Protein AF-A0A1B1BE44-F1 (afdb_monomer_lite)

Foldseek 3Di:
DDDLVRLLVQLVVQLVLCLQQVDNLVVNLVSLVVNCVPCVLSSQQSLLSSLVSCQQVVVVRDPCSLVSSLVSLVSNCPPPVCNLVSLQVNLVCCVRPVVNPPSNLVSLVSSLVSCVVVVVLLSVLSSLQVNLVVCCVPPVVSSLVSLVSSLVSCVVVVVLSSNLVSLQSSLVSDDDDDSSVVSPVSSCVSCVVSVRPVSVVVD

Organism: NCBI:txid68214

Secondary structure (DSSP, 8-state):
---HHHHHHHHHHHHHHHHHHS--HHHHHHHHHHHTTT-HHHHHHHHHHHHHHHHHHTSS--TTHHHHHHHHHHHHTTSTTTHHHHHHHHHHHIIIII--HHHHHHHHHHHHHHHHHHT-HHHHHHHHHHHHHHHTTT-HHHHHHHHHHHHHHHHHTT-HHHHHHHHHHHHHHSPSSHHHHHHHHHHHHHHHHTT-HHHHTT-

pLDDT: mean 97.48, std 2.53, range [73.75, 98.88]

Radius of gyration: 16.93 Å; chains: 1; bounding box: 40×36×48 Å

Structure (mmCIF, N/CA/C/O backbone):
data_AF-A0A1B1BE44-F1
#
_entry.id   AF-A0A1B1BE44-F1
#
loop_
_atom_site.group_PDB
_atom_site.id
_atom_site.type_symbol
_atom_site.label_atom_id
_atom_site.label_alt_id
_atom_site.label_comp_id
_atom_site.label_asym_id
_atom_site.label_entity_id
_atom_site.label_seq_id
_atom_site.pdbx_PDB_ins_code
_atom_site.Cartn_x
_atom_site.Cartn_y
_atom_site.Cartn_z
_atom_site.occupancy
_atom_site.B_iso_or_equiv
_atom_site.auth_seq_id
_atom_site.auth_comp_id
_atom_site.auth_asym_id
_atom_site.auth_atom_id
_atom_site.pdbx_PDB_model_num
ATOM 1 N N . MET A 1 1 ? 6.823 -17.784 -25.354 1.00 73.75 1 MET A N 1
ATOM 2 C CA . MET A 1 1 ? 7.018 -16.437 -24.774 1.00 73.75 1 MET A CA 1
ATOM 3 C C . MET A 1 1 ? 5.682 -15.960 -24.239 1.00 73.75 1 MET A C 1
ATOM 5 O O . MET A 1 1 ? 4.682 -16.234 -24.889 1.00 73.75 1 MET A O 1
ATOM 9 N N . LEU A 1 2 ? 5.664 -15.320 -23.069 1.00 80.56 2 LEU A N 1
ATOM 10 C CA . LEU A 1 2 ? 4.462 -14.663 -22.542 1.00 80.56 2 LEU A CA 1
ATOM 11 C C . LEU A 1 2 ? 4.116 -13.434 -23.401 1.00 80.56 2 LEU A C 1
ATOM 13 O O . LEU A 1 2 ? 5.009 -12.858 -24.027 1.00 80.56 2 LEU A O 1
ATOM 17 N N . SER A 1 3 ? 2.838 -13.054 -23.450 1.00 92.62 3 SER A N 1
ATOM 18 C CA . SER A 1 3 ? 2.420 -11.760 -24.005 1.00 92.62 3 SER A CA 1
ATOM 19 C C . SER A 1 3 ? 2.888 -10.612 -23.101 1.00 92.62 3 SER A C 1
ATOM 21 O O . SER A 1 3 ? 3.237 -10.841 -21.944 1.00 92.62 3 SER A O 1
ATOM 23 N N . ALA A 1 4 ? 2.880 -9.377 -23.613 1.00 90.38 4 ALA A N 1
ATOM 24 C CA . ALA A 1 4 ? 3.195 -8.193 -22.808 1.00 90.38 4 ALA A CA 1
ATOM 25 C C . ALA A 1 4 ? 2.269 -8.074 -21.582 1.00 90.38 4 ALA A C 1
ATOM 27 O O . ALA A 1 4 ? 2.755 -7.865 -20.475 1.00 90.38 4 ALA A O 1
ATOM 28 N N . ASP A 1 5 ? 0.970 -8.324 -21.762 1.00 93.38 5 ASP A N 1
ATOM 29 C CA . ASP A 1 5 ? -0.011 -8.304 -20.669 1.00 93.38 5 ASP A CA 1
ATOM 30 C C . ASP A 1 5 ? 0.298 -9.374 -19.613 1.00 93.38 5 ASP A C 1
ATOM 32 O O . ASP A 1 5 ? 0.343 -9.085 -18.422 1.00 93.38 5 ASP A O 1
ATOM 36 N N . ALA A 1 6 ? 0.635 -10.595 -20.040 1.00 95.88 6 ALA A N 1
ATOM 37 C CA . ALA A 1 6 ? 0.997 -11.665 -19.114 1.00 95.88 6 ALA A CA 1
ATOM 38 C C . ALA A 1 6 ? 2.331 -11.400 -18.386 1.00 95.88 6 ALA A C 1
ATOM 40 O O . ALA A 1 6 ? 2.532 -11.878 -17.269 1.00 95.88 6 ALA A O 1
ATOM 41 N N . LEU A 1 7 ? 3.260 -10.654 -18.998 1.00 96.81 7 LEU A N 1
ATOM 42 C CA . LEU A 1 7 ? 4.474 -10.185 -18.321 1.00 96.81 7 LEU A CA 1
ATOM 43 C C . LEU A 1 7 ? 4.145 -9.131 -17.259 1.00 96.81 7 LEU A C 1
ATOM 45 O O . LEU A 1 7 ? 4.695 -9.207 -16.160 1.00 96.81 7 LEU A O 1
ATOM 49 N N . ALA A 1 8 ? 3.249 -8.191 -17.573 1.00 97.38 8 ALA A N 1
ATOM 50 C CA . ALA A 1 8 ? 2.800 -7.158 -16.646 1.00 97.38 8 ALA A CA 1
ATOM 51 C C . ALA A 1 8 ? 2.099 -7.777 -15.428 1.00 97.38 8 ALA A C 1
ATOM 53 O O . ALA A 1 8 ? 2.569 -7.588 -14.307 1.00 97.38 8 ALA A O 1
ATOM 54 N N . GLU A 1 9 ? 1.085 -8.618 -15.648 1.00 97.88 9 GLU A N 1
ATOM 55 C CA . GLU A 1 9 ? 0.349 -9.306 -14.577 1.00 97.88 9 GLU A CA 1
ATOM 56 C C . GLU A 1 9 ? 1.287 -10.127 -13.683 1.00 97.88 9 GLU A C 1
ATOM 58 O O . GLU A 1 9 ? 1.214 -10.077 -12.453 1.00 97.88 9 GLU A O 1
ATOM 63 N N . ARG A 1 10 ? 2.226 -10.869 -14.287 1.00 98.25 10 ARG A N 1
ATOM 64 C CA . ARG A 1 10 ? 3.204 -11.650 -13.522 1.00 98.25 10 ARG A CA 1
ATOM 65 C C . ARG A 1 10 ? 4.095 -10.753 -12.660 1.00 98.25 10 ARG A C 1
ATOM 67 O O . ARG A 1 10 ? 4.400 -11.130 -11.528 1.00 98.25 10 ARG A O 1
ATOM 74 N N . ALA A 1 11 ? 4.548 -9.616 -13.187 1.00 98.56 11 ALA A N 1
ATOM 75 C CA . ALA A 1 11 ? 5.382 -8.680 -12.440 1.00 98.56 11 ALA A CA 1
ATOM 76 C C . ALA A 1 11 ? 4.609 -8.047 -11.274 1.00 98.56 11 ALA A C 1
ATOM 78 O O . ALA A 1 11 ? 5.117 -8.042 -10.155 1.00 98.56 11 ALA A O 1
ATOM 79 N N . GLU A 1 12 ? 3.373 -7.604 -11.502 1.00 98.25 12 GLU A N 1
ATOM 80 C CA . GLU A 1 12 ? 2.500 -7.040 -10.465 1.00 98.25 12 GLU A CA 1
ATOM 81 C C . GLU A 1 12 ? 2.239 -8.041 -9.333 1.00 98.25 12 GLU A C 1
ATOM 83 O O . GLU A 1 12 ? 2.446 -7.716 -8.164 1.00 98.25 12 GLU A O 1
ATOM 88 N N . ILE A 1 13 ? 1.879 -9.286 -9.670 1.00 98.12 13 ILE A N 1
ATOM 89 C CA . ILE A 1 13 ? 1.622 -10.346 -8.684 1.00 98.12 13 ILE A CA 1
ATOM 90 C C . ILE A 1 13 ? 2.860 -10.620 -7.830 1.00 98.12 13 ILE A C 1
ATOM 92 O O . ILE A 1 13 ? 2.752 -10.780 -6.614 1.00 98.12 13 ILE A O 1
ATOM 96 N N . LEU A 1 14 ? 4.041 -10.714 -8.445 1.00 98.69 14 LEU A N 1
ATOM 97 C CA . LEU A 1 14 ? 5.265 -11.037 -7.711 1.00 98.69 14 LEU A CA 1
ATOM 98 C C . LEU A 1 14 ? 5.746 -9.875 -6.842 1.00 98.69 14 LEU A C 1
ATOM 100 O O . LEU A 1 14 ? 6.255 -10.121 -5.750 1.00 98.69 14 LEU A O 1
ATOM 104 N N . VAL A 1 15 ? 5.548 -8.632 -7.282 1.00 98.69 15 VAL A N 1
ATOM 105 C CA . VAL A 1 15 ? 5.875 -7.440 -6.490 1.00 98.69 15 VAL A CA 1
ATOM 106 C C . VAL A 1 15 ? 4.912 -7.276 -5.313 1.00 98.69 15 VAL A C 1
ATOM 108 O O . VAL A 1 15 ? 5.380 -7.089 -4.190 1.00 98.69 15 VAL A O 1
ATOM 111 N N . ASP A 1 16 ? 3.598 -7.433 -5.514 1.00 97.75 16 ASP A N 1
ATOM 112 C CA . ASP A 1 16 ? 2.621 -7.399 -4.413 1.00 97.75 16 ASP A CA 1
ATOM 113 C C . ASP A 1 16 ? 2.882 -8.544 -3.422 1.00 97.75 16 ASP A C 1
ATOM 115 O O . ASP A 1 16 ? 2.959 -8.332 -2.210 1.00 97.75 16 ASP A O 1
ATOM 119 N N . ARG A 1 17 ? 3.143 -9.758 -3.921 1.00 97.69 17 ARG A N 1
ATOM 120 C CA . ARG A 1 17 ? 3.506 -10.901 -3.074 1.00 97.69 17 ARG A CA 1
ATOM 121 C C . ARG A 1 17 ? 4.761 -10.623 -2.243 1.00 97.69 17 ARG A C 1
ATOM 123 O O . ARG A 1 17 ? 4.751 -10.909 -1.045 1.00 97.69 17 ARG A O 1
ATOM 130 N N . HIS A 1 18 ? 5.806 -10.066 -2.857 1.00 98.38 18 HIS A N 1
ATOM 131 C CA . HIS A 1 18 ? 7.033 -9.684 -2.158 1.00 98.38 18 HIS A CA 1
ATOM 132 C C . HIS A 1 18 ? 6.755 -8.655 -1.058 1.00 98.38 18 HIS A C 1
ATOM 134 O O . HIS A 1 18 ? 7.205 -8.836 0.070 1.00 98.38 18 HIS A O 1
ATOM 140 N N . TRP A 1 19 ? 5.953 -7.627 -1.339 1.00 97.81 19 TRP A N 1
ATOM 141 C CA . TRP A 1 19 ? 5.557 -6.625 -0.348 1.00 97.81 19 TRP A CA 1
ATOM 142 C C . TRP A 1 19 ? 4.867 -7.242 0.882 1.00 97.81 19 TRP A C 1
ATOM 144 O O . TRP A 1 19 ? 5.147 -6.865 2.021 1.00 97.81 19 TRP A O 1
ATOM 154 N N . TRP A 1 20 ? 3.966 -8.205 0.677 1.00 97.81 20 TRP A N 1
ATOM 155 C CA . TRP A 1 20 ? 3.205 -8.815 1.772 1.00 97.81 20 TRP A CA 1
ATOM 156 C C . TRP A 1 20 ? 3.989 -9.859 2.566 1.00 97.81 20 TRP A C 1
ATOM 158 O O . TRP A 1 20 ? 3.855 -9.932 3.790 1.00 97.81 20 TRP A O 1
ATOM 168 N N . ARG A 1 21 ? 4.799 -10.669 1.883 1.00 97.69 21 ARG A N 1
ATOM 169 C CA . ARG A 1 21 ? 5.514 -11.805 2.480 1.00 97.69 21 ARG A CA 1
ATOM 170 C C . ARG A 1 21 ? 6.968 -11.502 2.823 1.00 97.69 21 ARG A C 1
ATOM 172 O O . ARG A 1 21 ? 7.584 -12.274 3.551 1.00 97.69 21 ARG A O 1
ATOM 179 N N . LEU A 1 22 ? 7.523 -10.397 2.330 1.00 97.56 22 LEU A N 1
ATOM 180 C CA . LEU A 1 22 ? 8.939 -10.039 2.467 1.00 97.56 22 LEU A CA 1
ATOM 181 C C . LEU A 1 22 ? 9.894 -11.164 2.024 1.00 97.56 22 LEU A C 1
ATOM 183 O O . LEU A 1 22 ? 11.003 -11.293 2.535 1.00 97.56 22 LEU A O 1
ATOM 187 N N . ASP A 1 23 ? 9.447 -11.989 1.077 1.00 96.00 23 ASP A N 1
ATOM 188 C CA . ASP A 1 23 ? 10.203 -13.061 0.435 1.00 96.00 23 ASP A CA 1
ATOM 189 C C . ASP A 1 23 ? 10.131 -12.898 -1.093 1.00 96.00 23 ASP A C 1
ATOM 191 O O . ASP A 1 23 ? 9.500 -11.972 -1.603 1.00 96.00 23 ASP A O 1
ATOM 195 N N . GLY A 1 24 ? 10.833 -13.745 -1.849 1.00 96.75 24 GLY A N 1
ATOM 196 C CA . GLY A 1 24 ? 10.673 -13.796 -3.308 1.00 96.75 24 GLY A CA 1
ATOM 197 C C . GLY A 1 24 ? 11.180 -12.575 -4.091 1.00 96.75 24 GLY A C 1
ATOM 198 O O . GLY A 1 24 ? 10.849 -12.444 -5.268 1.00 96.75 24 GLY A O 1
ATOM 199 N N . GLU A 1 25 ? 12.005 -11.717 -3.486 1.00 97.62 25 GLU A N 1
ATOM 200 C CA . GLU A 1 25 ? 12.519 -10.485 -4.104 1.00 97.62 25 GLU A CA 1
ATOM 201 C C . GLU A 1 25 ? 13.170 -10.727 -5.473 1.00 97.62 25 GLU A C 1
ATOM 203 O O . GLU A 1 25 ? 12.828 -10.063 -6.448 1.00 97.62 25 GLU A O 1
ATOM 208 N N . ALA A 1 26 ? 14.058 -11.721 -5.575 1.00 98.12 26 ALA A N 1
ATOM 209 C CA . ALA A 1 26 ? 14.759 -12.033 -6.821 1.00 98.12 26 ALA A CA 1
ATOM 210 C C . ALA A 1 26 ? 13.791 -12.391 -7.963 1.00 98.12 26 ALA A C 1
ATOM 212 O O . ALA A 1 26 ? 13.988 -11.967 -9.100 1.00 98.12 26 ALA A O 1
ATOM 213 N N . ALA A 1 27 ? 12.712 -13.122 -7.659 1.00 98.50 27 ALA A N 1
ATOM 214 C CA . ALA A 1 27 ? 11.695 -13.472 -8.647 1.00 98.50 27 ALA A CA 1
ATOM 215 C C . ALA A 1 27 ? 10.880 -12.244 -9.086 1.00 98.50 27 ALA A C 1
ATOM 217 O O . ALA A 1 27 ? 10.511 -12.145 -10.259 1.00 98.50 27 ALA A O 1
ATOM 218 N N . ALA A 1 28 ? 10.615 -11.307 -8.168 1.00 98.62 28 ALA A N 1
ATOM 219 C CA . ALA A 1 28 ? 9.979 -10.032 -8.484 1.00 98.62 28 ALA A CA 1
ATOM 220 C C . ALA A 1 28 ? 10.889 -9.153 -9.362 1.00 98.62 28 ALA A C 1
ATOM 222 O O . ALA A 1 28 ? 10.438 -8.656 -10.393 1.00 98.62 28 ALA A O 1
ATOM 223 N N . GLU A 1 29 ? 12.178 -9.018 -9.026 1.00 98.31 29 GLU A N 1
ATOM 224 C CA . GLU A 1 29 ? 13.147 -8.269 -9.840 1.00 98.31 29 GLU A CA 1
ATOM 225 C C . GLU A 1 29 ? 13.303 -8.867 -11.248 1.00 98.31 29 GLU A C 1
ATOM 227 O O . GLU A 1 29 ? 13.319 -8.121 -12.229 1.00 98.31 29 GLU A O 1
ATOM 232 N N . GLU A 1 30 ? 13.356 -10.196 -11.371 1.00 98.50 30 GLU A N 1
ATOM 233 C CA . GLU A 1 30 ? 13.400 -10.888 -12.664 1.00 98.50 30 GLU A CA 1
ATOM 234 C C . GLU A 1 30 ? 12.144 -10.598 -13.502 1.00 98.50 30 GLU A C 1
ATOM 236 O O . GLU A 1 30 ? 12.246 -10.258 -14.684 1.00 98.50 30 GLU A O 1
ATOM 241 N N . ALA A 1 31 ? 10.956 -10.674 -12.889 1.00 98.50 31 ALA A N 1
ATOM 242 C CA . ALA A 1 31 ? 9.687 -10.384 -13.555 1.00 98.50 31 ALA A CA 1
ATOM 243 C C . ALA A 1 31 ? 9.633 -8.948 -14.088 1.00 98.50 31 ALA A C 1
ATOM 245 O O . ALA A 1 31 ? 9.282 -8.718 -15.245 1.00 98.50 31 ALA A O 1
ATOM 246 N N . VAL A 1 32 ? 10.033 -7.992 -13.249 1.00 98.62 32 VAL A N 1
ATOM 247 C CA . VAL A 1 32 ? 10.108 -6.576 -13.609 1.00 98.62 32 VAL A CA 1
ATOM 248 C C . VAL A 1 32 ? 11.141 -6.350 -14.714 1.00 98.62 32 VAL A C 1
ATOM 250 O O . VAL A 1 32 ? 10.900 -5.564 -15.628 1.00 98.62 32 VAL A O 1
ATOM 253 N N . GLY A 1 33 ? 12.280 -7.048 -14.674 1.00 98.25 33 GLY A N 1
ATOM 254 C CA . GLY A 1 33 ? 13.298 -7.006 -15.724 1.00 98.25 33 GLY A CA 1
ATOM 255 C C . GLY A 1 33 ? 12.766 -7.4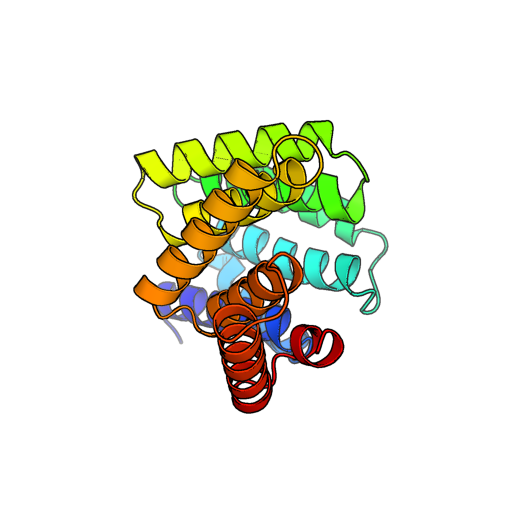55 -17.086 1.00 98.25 33 GLY A C 1
ATOM 256 O O . GLY A 1 33 ? 13.030 -6.798 -18.093 1.00 98.25 33 GLY A O 1
ATOM 257 N N . ALA A 1 34 ? 11.960 -8.519 -17.113 1.00 97.81 34 ALA A N 1
ATOM 258 C CA . ALA A 1 34 ? 11.345 -9.032 -18.336 1.00 97.81 34 ALA A CA 1
ATOM 259 C C . ALA A 1 34 ? 10.305 -8.076 -18.953 1.00 97.81 34 ALA A C 1
ATOM 261 O O . ALA A 1 34 ? 10.080 -8.129 -20.161 1.00 97.81 34 ALA A O 1
ATOM 262 N N . LEU A 1 35 ? 9.699 -7.191 -18.152 1.00 97.00 35 LEU A N 1
ATOM 263 C CA . LEU A 1 35 ? 8.706 -6.207 -18.597 1.00 97.00 35 LEU A CA 1
ATOM 264 C C . LEU A 1 35 ? 9.329 -4.967 -19.265 1.00 97.00 35 LEU A C 1
ATOM 266 O O . LEU A 1 35 ? 8.669 -4.299 -20.060 1.00 97.00 35 LEU A O 1
ATOM 270 N N . VAL A 1 36 ? 10.601 -4.660 -18.978 1.00 97.44 36 VAL A N 1
ATOM 271 C CA . VAL A 1 36 ? 11.279 -3.431 -19.440 1.00 97.44 36 VAL A CA 1
ATOM 272 C C . VAL A 1 36 ? 11.156 -3.181 -20.950 1.00 97.44 36 VAL A C 1
ATOM 274 O O . VAL A 1 36 ? 10.887 -2.036 -21.316 1.00 97.44 36 VAL A O 1
ATOM 277 N N . PRO A 1 37 ? 11.334 -4.177 -21.844 1.00 97.12 37 PRO A N 1
ATOM 278 C CA . PRO A 1 37 ? 11.265 -3.929 -23.283 1.00 97.12 37 PRO A CA 1
ATOM 279 C C . PRO A 1 37 ? 9.869 -3.538 -23.785 1.00 97.12 37 PRO A C 1
ATOM 281 O O . PRO A 1 37 ? 9.771 -2.895 -24.826 1.00 97.12 37 PRO A O 1
ATOM 284 N N . SER A 1 38 ? 8.804 -3.943 -23.085 1.00 96.00 38 SER A N 1
ATOM 285 C CA . SER A 1 38 ? 7.416 -3.719 -23.509 1.00 96.00 38 SER A CA 1
ATOM 286 C C . SER A 1 38 ? 6.733 -2.564 -22.781 1.00 96.00 38 SER A C 1
ATOM 288 O O . SER A 1 38 ? 5.967 -1.839 -23.406 1.00 96.00 38 SER A O 1
ATOM 290 N N . ASP A 1 39 ? 7.002 -2.379 -21.486 1.00 97.75 39 ASP A N 1
ATOM 291 C CA . ASP A 1 39 ? 6.438 -1.284 -20.690 1.00 97.75 39 ASP A CA 1
ATOM 292 C C . ASP A 1 39 ? 7.471 -0.770 -19.668 1.00 97.75 39 ASP A C 1
ATOM 294 O O . ASP A 1 39 ? 7.480 -1.177 -18.500 1.00 97.75 39 ASP A O 1
ATOM 298 N N . PRO A 1 40 ? 8.393 0.114 -20.093 1.00 97.94 40 PRO A N 1
ATOM 299 C CA . PRO A 1 40 ? 9.456 0.606 -19.224 1.00 97.94 40 PRO A CA 1
ATOM 300 C C . PRO A 1 40 ? 8.936 1.462 -18.061 1.00 97.94 40 PRO A C 1
ATOM 302 O O . PRO A 1 40 ? 9.596 1.517 -17.022 1.00 97.94 40 PRO A O 1
ATOM 305 N N . VAL A 1 41 ? 7.773 2.111 -18.205 1.00 98.44 41 VAL A N 1
ATOM 306 C CA . VAL A 1 41 ? 7.206 2.969 -17.154 1.00 98.44 41 VAL A CA 1
ATOM 307 C C . VAL A 1 41 ? 6.602 2.115 -16.044 1.00 98.44 41 VAL A C 1
ATOM 309 O O . VAL A 1 41 ? 6.940 2.320 -14.877 1.00 98.44 41 VAL A O 1
ATOM 312 N N . LEU A 1 42 ? 5.795 1.104 -16.391 1.00 98.69 42 LEU A N 1
ATOM 313 C CA . LEU A 1 42 ? 5.280 0.149 -15.407 1.00 98.69 42 LEU A CA 1
ATOM 314 C C . LEU A 1 42 ? 6.422 -0.627 -14.737 1.00 98.69 42 LEU A C 1
ATOM 316 O O . LEU A 1 42 ? 6.433 -0.780 -13.517 1.00 98.69 42 LEU A O 1
ATOM 320 N N . ALA A 1 43 ? 7.433 -1.049 -15.503 1.00 98.69 43 ALA A N 1
ATOM 321 C CA . ALA A 1 43 ? 8.608 -1.706 -14.939 1.00 98.69 43 ALA A CA 1
ATOM 322 C C . ALA A 1 43 ? 9.363 -0.802 -13.945 1.00 98.69 43 ALA A C 1
ATOM 324 O O . ALA A 1 43 ? 9.778 -1.269 -12.884 1.00 98.69 43 ALA A O 1
ATOM 325 N N . GLY A 1 44 ? 9.531 0.489 -14.253 1.00 98.81 44 GLY A N 1
ATOM 326 C CA . GLY A 1 44 ? 10.110 1.468 -13.328 1.00 98.81 44 GLY A CA 1
ATOM 327 C C . GLY A 1 44 ? 9.287 1.601 -12.045 1.00 98.81 44 GLY A C 1
ATOM 328 O O . GLY A 1 44 ? 9.823 1.450 -10.947 1.00 98.81 44 GLY A O 1
ATOM 329 N N . PHE A 1 45 ? 7.974 1.787 -12.183 1.00 98.88 45 PHE A N 1
ATOM 330 C CA . PHE A 1 45 ? 7.035 1.894 -11.067 1.00 98.88 45 PHE A CA 1
ATOM 331 C C . PHE A 1 45 ? 7.081 0.673 -10.131 1.00 98.88 45 PHE A C 1
ATOM 333 O O . PHE A 1 45 ? 7.225 0.819 -8.918 1.00 98.88 45 PHE A O 1
ATOM 340 N N . LEU A 1 46 ? 7.041 -0.540 -10.685 1.00 98.88 46 LEU A N 1
ATOM 341 C CA . LEU A 1 46 ? 7.124 -1.782 -9.913 1.00 98.88 46 LEU A CA 1
ATOM 342 C C . LEU A 1 46 ? 8.496 -1.966 -9.249 1.00 98.88 46 LEU A C 1
ATOM 344 O O . LEU A 1 46 ? 8.587 -2.367 -8.088 1.00 98.88 46 LEU A O 1
ATOM 348 N N . ARG A 1 47 ? 9.583 -1.600 -9.938 1.00 98.75 47 ARG A N 1
ATOM 349 C CA . ARG A 1 47 ? 10.929 -1.612 -9.349 1.00 98.75 47 ARG A CA 1
ATOM 350 C C . ARG A 1 47 ? 11.034 -0.655 -8.166 1.00 98.75 47 ARG A C 1
ATOM 352 O O . ARG A 1 47 ? 11.688 -0.975 -7.176 1.00 98.75 47 ARG A O 1
ATOM 359 N N . ALA A 1 48 ? 10.404 0.513 -8.253 1.00 98.81 48 ALA A N 1
ATOM 360 C CA . ALA A 1 48 ? 10.365 1.478 -7.164 1.00 98.81 48 ALA A CA 1
ATOM 361 C C . ALA A 1 48 ? 9.650 0.923 -5.923 1.00 98.81 48 ALA A C 1
ATOM 363 O O . ALA A 1 48 ? 10.126 1.156 -4.814 1.00 98.81 48 ALA A O 1
ATOM 364 N N . GLN A 1 49 ? 8.593 0.119 -6.088 1.00 98.81 49 GLN A N 1
ATOM 365 C CA . GLN A 1 49 ? 7.937 -0.572 -4.969 1.00 98.81 49 GLN A CA 1
ATOM 366 C C . GLN A 1 49 ? 8.852 -1.606 -4.297 1.00 98.81 49 GLN A C 1
ATOM 368 O O . GLN A 1 49 ? 8.904 -1.669 -3.069 1.00 98.81 49 GLN A O 1
ATOM 373 N N . VAL A 1 50 ? 9.633 -2.372 -5.069 1.00 98.69 50 VAL A N 1
ATOM 374 C CA . VAL A 1 50 ? 10.625 -3.311 -4.503 1.00 98.69 50 VAL A CA 1
ATOM 375 C C . VAL A 1 50 ? 11.674 -2.558 -3.678 1.00 98.69 50 VAL A C 1
ATOM 377 O O . VAL A 1 50 ? 11.937 -2.908 -2.530 1.00 98.69 50 VAL A O 1
ATOM 380 N N . ARG A 1 51 ? 12.223 -1.461 -4.214 1.00 98.69 51 ARG A N 1
ATOM 381 C CA . ARG A 1 51 ? 13.182 -0.611 -3.482 1.00 98.69 51 ARG A CA 1
ATOM 382 C C . ARG A 1 51 ? 12.574 -0.012 -2.221 1.00 98.69 51 ARG A C 1
ATOM 384 O O . ARG A 1 51 ? 13.201 -0.024 -1.168 1.00 98.69 51 ARG A O 1
ATOM 391 N N . TYR A 1 52 ? 11.343 0.480 -2.320 1.00 98.69 52 TYR A N 1
ATOM 392 C CA . TYR A 1 52 ? 10.607 0.980 -1.170 1.00 98.69 52 TYR A CA 1
ATOM 393 C C . TYR A 1 52 ? 10.434 -0.096 -0.091 1.00 98.69 52 TYR A C 1
ATOM 395 O O . TYR A 1 52 ? 10.635 0.187 1.086 1.00 98.69 52 TYR A O 1
ATOM 403 N N . THR A 1 53 ? 10.138 -1.337 -0.486 1.00 98.38 53 THR A N 1
ATOM 404 C CA . THR A 1 53 ? 10.022 -2.477 0.436 1.00 98.38 53 THR A CA 1
ATOM 405 C C . THR A 1 53 ? 11.329 -2.697 1.203 1.00 98.38 53 THR A C 1
ATOM 407 O O . THR A 1 53 ? 11.298 -2.819 2.428 1.00 98.38 53 THR A O 1
ATOM 410 N N . ARG A 1 54 ? 12.488 -2.655 0.526 1.00 98.06 54 ARG A N 1
ATOM 411 C CA . ARG A 1 54 ? 13.795 -2.745 1.205 1.00 98.06 54 ARG A CA 1
ATOM 412 C C . ARG A 1 54 ? 14.023 -1.617 2.197 1.00 98.06 54 ARG A C 1
ATOM 414 O O . ARG A 1 54 ? 14.436 -1.882 3.322 1.00 98.06 54 ARG A O 1
ATOM 421 N N . LEU A 1 55 ? 13.743 -0.380 1.785 1.00 98.06 55 LEU A N 1
ATOM 422 C CA . LEU A 1 55 ? 13.913 0.806 2.627 1.00 98.06 55 LEU A CA 1
ATOM 423 C C . LEU A 1 55 ? 13.036 0.730 3.878 1.00 98.06 55 LEU A C 1
ATOM 425 O O . LEU A 1 55 ? 13.538 0.906 4.983 1.00 98.06 55 LEU A O 1
ATOM 429 N N . LEU A 1 56 ? 11.746 0.432 3.708 1.00 97.69 56 LEU A N 1
ATOM 430 C CA . LEU A 1 56 ? 10.779 0.409 4.802 1.00 97.69 56 LEU A CA 1
ATOM 431 C C . LEU A 1 56 ? 11.091 -0.683 5.830 1.00 97.69 56 LEU A C 1
ATOM 433 O O . LEU A 1 56 ? 10.974 -0.454 7.031 1.00 97.69 56 LEU A O 1
ATOM 437 N N . PHE A 1 57 ? 11.458 -1.878 5.364 1.00 96.50 57 PHE A N 1
ATOM 438 C CA . PHE A 1 57 ? 11.642 -3.045 6.228 1.00 96.50 57 PHE A CA 1
ATOM 439 C C . PHE A 1 57 ? 13.109 -3.340 6.573 1.00 96.50 57 PHE A C 1
ATOM 441 O O . PHE A 1 57 ? 13.378 -4.328 7.257 1.00 96.50 57 PHE A O 1
ATOM 448 N N . GLY A 1 58 ? 14.055 -2.512 6.119 1.00 95.75 58 GLY A N 1
ATOM 449 C CA . GLY A 1 58 ? 15.488 -2.711 6.354 1.00 95.75 58 GLY A CA 1
ATOM 450 C C . GLY A 1 58 ? 16.045 -3.985 5.707 1.00 95.75 58 GLY A C 1
ATOM 451 O O . GLY A 1 58 ? 16.941 -4.615 6.267 1.00 95.75 58 GLY A O 1
ATOM 452 N N . LEU A 1 59 ? 15.509 -4.390 4.552 1.00 95.19 59 LEU A N 1
ATOM 453 C CA . LEU A 1 59 ? 15.912 -5.610 3.839 1.00 95.19 59 LEU A CA 1
ATOM 454 C C . LEU A 1 59 ? 17.106 -5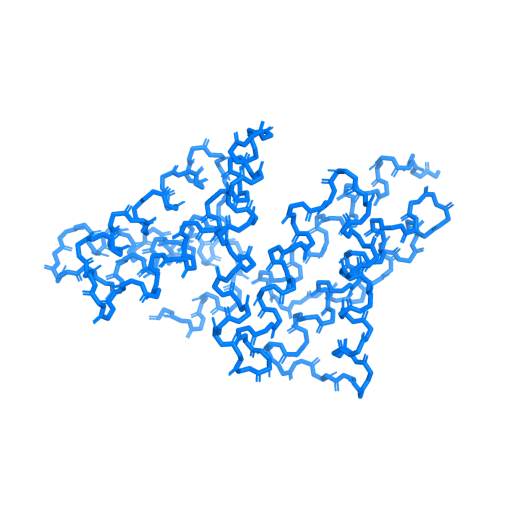.319 2.927 1.00 95.19 59 LEU A C 1
ATOM 456 O O . LEU A 1 59 ? 16.937 -5.163 1.723 1.00 95.19 59 LEU A O 1
ATOM 460 N N . ASP A 1 60 ? 18.295 -5.191 3.519 1.00 94.69 60 ASP A N 1
ATOM 461 C CA . ASP A 1 60 ? 19.539 -4.860 2.800 1.00 94.69 60 ASP A CA 1
ATOM 462 C C . ASP A 1 60 ? 19.380 -3.650 1.844 1.00 94.69 60 ASP A C 1
ATOM 464 O O . ASP A 1 60 ? 19.546 -3.768 0.624 1.00 94.69 60 ASP A O 1
ATOM 468 N N . PRO A 1 61 ? 18.969 -2.473 2.365 1.00 94.81 61 PRO A N 1
ATOM 469 C CA . PRO A 1 61 ? 18.709 -1.307 1.531 1.00 94.81 61 PRO A CA 1
ATOM 470 C C . PRO A 1 61 ? 19.984 -0.847 0.819 1.00 94.81 61 PRO A C 1
ATOM 472 O O . PRO A 1 61 ? 21.039 -0.662 1.432 1.00 94.81 61 PRO A O 1
ATOM 475 N N . ARG A 1 62 ? 19.878 -0.603 -0.489 1.00 96.62 62 ARG A N 1
ATOM 476 C CA . ARG A 1 62 ? 21.005 -0.163 -1.318 1.00 96.62 62 ARG A CA 1
ATOM 477 C C . ARG A 1 62 ? 21.139 1.358 -1.262 1.00 96.62 62 ARG A C 1
ATOM 479 O O . ARG A 1 62 ? 20.151 2.082 -1.146 1.00 96.62 62 ARG A O 1
ATOM 486 N N . ALA A 1 63 ? 22.367 1.863 -1.401 1.00 95.69 63 ALA A N 1
ATOM 487 C CA . ALA A 1 63 ? 22.672 3.291 -1.245 1.00 95.69 63 ALA A CA 1
ATOM 488 C C . ALA A 1 63 ? 21.868 4.217 -2.181 1.00 95.69 63 ALA A C 1
ATOM 490 O O . ALA A 1 63 ? 21.634 5.379 -1.855 1.00 95.69 63 ALA A O 1
ATOM 491 N N . ASP A 1 64 ? 21.442 3.725 -3.345 1.00 97.25 64 ASP A N 1
ATOM 492 C CA . ASP A 1 64 ? 20.681 4.484 -4.334 1.00 97.25 64 ASP A CA 1
ATOM 493 C C . ASP A 1 64 ? 19.181 4.156 -4.365 1.00 97.25 64 ASP A C 1
ATOM 495 O O . ASP A 1 64 ? 18.466 4.736 -5.190 1.00 97.25 64 ASP A O 1
ATOM 499 N N . ASP A 1 65 ? 18.684 3.296 -3.466 1.00 98.25 65 ASP A N 1
ATOM 500 C CA . ASP A 1 65 ? 17.295 2.834 -3.496 1.00 98.25 65 ASP A CA 1
ATOM 501 C C . ASP A 1 65 ? 16.306 3.996 -3.359 1.00 98.25 65 ASP A C 1
ATOM 503 O O . ASP A 1 65 ? 15.371 4.095 -4.154 1.00 98.25 65 ASP A O 1
ATOM 507 N N . LEU A 1 66 ? 16.548 4.924 -2.426 1.00 98.31 66 LEU A N 1
ATOM 508 C CA . LEU A 1 66 ? 15.674 6.082 -2.207 1.00 98.31 66 LEU A CA 1
ATOM 509 C C . LEU A 1 66 ? 15.621 6.994 -3.434 1.00 98.31 66 LEU A C 1
ATOM 511 O O . LEU A 1 66 ? 14.541 7.333 -3.922 1.00 98.31 66 LEU A O 1
ATOM 515 N N . ARG A 1 67 ? 16.792 7.381 -3.954 1.00 98.56 67 ARG A N 1
ATOM 516 C CA . ARG A 1 67 ? 16.887 8.275 -5.114 1.00 98.56 67 ARG A CA 1
ATOM 517 C C . ARG A 1 67 ? 16.193 7.655 -6.326 1.00 98.56 67 ARG A C 1
ATOM 519 O O . ARG A 1 67 ? 15.378 8.317 -6.960 1.00 98.56 67 ARG A O 1
ATOM 526 N N . ARG A 1 68 ? 16.466 6.379 -6.617 1.00 98.56 68 ARG A N 1
ATOM 527 C CA . ARG A 1 68 ? 15.884 5.692 -7.777 1.00 98.56 68 ARG A CA 1
ATOM 528 C C . ARG A 1 68 ? 14.397 5.404 -7.622 1.00 98.56 68 ARG A C 1
ATOM 530 O O . ARG A 1 68 ? 13.675 5.517 -8.602 1.00 98.56 68 ARG A O 1
ATOM 537 N N . ALA A 1 69 ? 13.930 5.038 -6.426 1.00 98.69 69 ALA A N 1
ATOM 538 C CA . ALA A 1 69 ? 12.500 4.865 -6.182 1.00 98.69 69 ALA A CA 1
ATOM 539 C C . ALA A 1 69 ? 11.749 6.176 -6.440 1.00 98.69 69 ALA A C 1
ATOM 541 O O . ALA A 1 69 ? 10.742 6.179 -7.141 1.00 98.69 69 ALA A O 1
ATOM 542 N N . ARG A 1 70 ? 12.284 7.303 -5.951 1.00 98.69 70 ARG A N 1
ATOM 543 C CA . ARG A 1 70 ? 11.694 8.622 -6.195 1.00 98.69 70 ARG A CA 1
ATOM 544 C C . ARG A 1 70 ? 11.685 8.991 -7.676 1.00 98.69 70 ARG A C 1
ATOM 546 O O . ARG A 1 70 ? 10.665 9.472 -8.156 1.00 98.69 70 ARG A O 1
ATOM 553 N N . GLU A 1 71 ? 12.788 8.774 -8.391 1.00 98.75 71 GLU A N 1
ATOM 554 C CA . GLU A 1 71 ? 12.879 9.030 -9.837 1.00 98.75 71 GLU A CA 1
ATOM 555 C C . GLU A 1 71 ? 11.839 8.222 -10.622 1.00 98.75 71 GLU A C 1
ATOM 557 O O . GLU A 1 71 ? 11.084 8.796 -11.405 1.00 98.75 71 GLU A O 1
ATOM 562 N N . ASP A 1 72 ? 11.750 6.916 -10.365 1.00 98.81 72 ASP A N 1
ATOM 563 C CA . ASP A 1 72 ? 10.837 6.017 -11.071 1.00 98.81 72 ASP A CA 1
ATOM 564 C C . ASP A 1 72 ? 9.360 6.324 -10.736 1.00 98.81 72 ASP A C 1
ATOM 566 O O . ASP A 1 72 ? 8.526 6.390 -11.641 1.00 98.81 72 ASP A O 1
ATOM 570 N N . PHE A 1 73 ? 9.021 6.604 -9.468 1.00 98.81 73 PHE A N 1
ATOM 571 C CA . PHE A 1 73 ? 7.672 7.068 -9.117 1.00 98.81 73 PHE A CA 1
ATOM 572 C C . PHE A 1 73 ? 7.352 8.431 -9.739 1.00 98.81 73 PHE A C 1
ATOM 574 O O . PHE A 1 73 ? 6.254 8.622 -10.250 1.00 98.81 73 PHE A O 1
ATOM 581 N N . THR A 1 74 ? 8.303 9.369 -9.763 1.00 98.81 74 THR A N 1
ATOM 582 C CA . THR A 1 74 ? 8.108 10.680 -10.405 1.00 98.81 74 THR A CA 1
ATOM 583 C C . THR A 1 74 ? 7.848 10.517 -11.898 1.00 98.81 74 THR A C 1
ATOM 585 O O . THR A 1 74 ? 6.907 11.113 -12.415 1.00 98.81 74 THR A O 1
ATOM 588 N N . ALA A 1 75 ? 8.613 9.674 -12.592 1.00 98.56 75 ALA A N 1
ATOM 589 C CA . ALA A 1 75 ? 8.385 9.388 -14.005 1.00 98.56 75 ALA A CA 1
ATOM 590 C C . ALA A 1 75 ? 6.983 8.799 -14.256 1.00 98.56 75 ALA A C 1
ATOM 592 O O . ALA A 1 75 ? 6.297 9.216 -15.190 1.00 98.56 75 ALA A O 1
ATOM 593 N N . ALA A 1 76 ? 6.515 7.902 -13.382 1.00 98.69 76 ALA A N 1
ATOM 594 C CA . ALA A 1 76 ? 5.185 7.300 -13.478 1.00 98.69 76 ALA A CA 1
ATOM 595 C C . ALA A 1 76 ? 4.027 8.301 -13.280 1.00 98.69 76 ALA A C 1
ATOM 597 O O . ALA A 1 76 ? 2.905 8.014 -13.693 1.00 98.69 76 ALA A O 1
ATOM 598 N N . THR A 1 77 ? 4.272 9.497 -12.721 1.00 98.50 77 THR A N 1
ATOM 599 C CA . THR A 1 77 ? 3.234 10.546 -12.624 1.00 98.50 77 THR A CA 1
ATOM 600 C C . THR A 1 77 ? 2.767 11.063 -13.987 1.00 98.50 77 THR A C 1
ATOM 602 O O . THR A 1 77 ? 1.650 11.566 -14.093 1.00 98.50 77 THR A O 1
ATOM 605 N N . ALA A 1 78 ? 3.586 10.913 -15.034 1.00 98.06 78 ALA A N 1
ATOM 606 C CA . ALA A 1 78 ? 3.236 11.305 -16.397 1.00 98.06 78 ALA A CA 1
ATOM 607 C C . ALA A 1 78 ? 2.403 10.245 -17.144 1.00 98.06 78 ALA A C 1
ATOM 609 O O . ALA A 1 78 ? 1.842 10.544 -18.199 1.00 98.06 78 ALA A O 1
ATOM 610 N N . ASP A 1 79 ? 2.304 9.019 -16.620 1.00 97.81 79 ASP A N 1
ATOM 611 C CA . ASP A 1 79 ? 1.476 7.962 -17.199 1.00 97.81 79 ASP A CA 1
ATOM 612 C C . ASP A 1 79 ? 0.070 8.015 -16.597 1.00 97.81 79 ASP A C 1
ATOM 614 O O . ASP A 1 79 ? -0.121 7.859 -15.391 1.00 97.81 79 ASP A O 1
ATOM 618 N N . ALA A 1 80 ? -0.943 8.217 -17.440 1.00 96.38 80 ALA A N 1
ATOM 619 C CA . ALA A 1 80 ? -2.328 8.345 -16.994 1.00 96.38 80 ALA A CA 1
ATOM 620 C C . ALA A 1 80 ? -2.820 7.125 -16.192 1.00 96.38 80 ALA A C 1
ATOM 622 O O . ALA A 1 80 ? -3.597 7.309 -15.254 1.00 96.38 80 ALA A O 1
ATOM 623 N N . ARG A 1 81 ? -2.335 5.915 -16.514 1.00 96.00 81 ARG A N 1
ATOM 624 C CA . ARG A 1 81 ? -2.695 4.660 -15.833 1.00 96.00 81 ARG A CA 1
ATOM 625 C C . ARG A 1 81 ? -2.156 4.609 -14.404 1.00 96.00 81 ARG A C 1
ATOM 627 O O . ARG A 1 81 ? -2.789 4.030 -13.531 1.00 96.00 81 ARG A O 1
ATOM 634 N N . LEU A 1 82 ? -0.984 5.205 -14.176 1.00 98.12 82 LEU A N 1
ATOM 635 C CA . LEU A 1 82 ? -0.227 5.075 -12.927 1.00 98.12 82 LEU A CA 1
ATOM 636 C C . LEU A 1 82 ? -0.222 6.345 -12.084 1.00 98.12 82 LEU A C 1
ATOM 638 O O . LEU A 1 82 ? 0.082 6.279 -10.900 1.00 98.12 82 LEU A O 1
ATOM 642 N N . SER A 1 83 ? -0.563 7.492 -12.663 1.00 98.12 83 SER A N 1
ATOM 643 C CA . SER A 1 83 ? -0.377 8.809 -12.048 1.00 98.12 83 SER A CA 1
ATOM 644 C C . SER A 1 83 ? -0.933 8.932 -10.624 1.00 98.12 83 SER A C 1
ATOM 646 O O . SER A 1 83 ? -0.214 9.391 -9.739 1.00 98.12 83 SER A O 1
ATOM 648 N N . GLY A 1 84 ? -2.150 8.445 -10.360 1.00 98.50 84 GLY A N 1
ATOM 649 C CA . GLY A 1 84 ? -2.732 8.472 -9.012 1.00 98.50 84 GLY A CA 1
ATOM 650 C C . GLY A 1 84 ? -1.951 7.619 -8.009 1.00 98.50 84 GLY A C 1
ATOM 651 O O . GLY A 1 84 ? -1.664 8.060 -6.894 1.00 98.50 84 GLY A O 1
ATOM 652 N N . TRP A 1 85 ? -1.545 6.418 -8.422 1.00 98.75 85 TRP A N 1
ATOM 653 C CA . TRP A 1 85 ? -0.717 5.525 -7.614 1.00 98.75 85 TRP A CA 1
ATOM 654 C C . TRP A 1 85 ? 0.697 6.064 -7.407 1.00 98.75 85 TRP A C 1
ATOM 656 O O . TRP A 1 85 ? 1.238 5.965 -6.311 1.00 98.75 85 TRP A O 1
ATOM 666 N N . ALA A 1 86 ? 1.295 6.658 -8.434 1.00 98.75 86 ALA A N 1
ATOM 667 C CA . ALA A 1 86 ? 2.612 7.272 -8.375 1.00 98.75 86 ALA A CA 1
ATOM 668 C C . ALA A 1 86 ? 2.643 8.439 -7.377 1.00 98.75 86 ALA A C 1
ATOM 670 O O . ALA A 1 86 ? 3.534 8.499 -6.530 1.00 98.75 86 ALA A O 1
ATOM 671 N N . VAL A 1 87 ? 1.630 9.314 -7.411 1.00 98.81 87 VAL A N 1
ATOM 672 C CA . VAL A 1 87 ? 1.460 10.389 -6.419 1.00 98.81 87 VAL A CA 1
ATOM 673 C C . VAL A 1 87 ? 1.306 9.810 -5.013 1.00 98.81 87 VAL A C 1
ATOM 675 O O . VAL A 1 87 ? 1.972 10.273 -4.088 1.00 98.81 87 VAL A O 1
ATOM 678 N N . PHE A 1 88 ? 0.493 8.763 -4.842 1.00 98.88 88 PHE A N 1
ATOM 679 C CA . PHE A 1 88 ? 0.358 8.086 -3.551 1.00 98.88 88 PHE A CA 1
ATOM 680 C C . PHE A 1 88 ? 1.700 7.553 -3.031 1.00 98.88 88 PHE A C 1
ATOM 682 O O . PHE A 1 88 ? 2.064 7.831 -1.890 1.00 98.88 88 PHE A O 1
ATOM 689 N N . TRP A 1 89 ? 2.462 6.842 -3.864 1.00 98.81 89 TRP A N 1
ATOM 690 C CA . TRP A 1 89 ? 3.754 6.269 -3.480 1.00 98.81 89 TRP A CA 1
ATOM 691 C C . TRP A 1 89 ? 4.818 7.324 -3.157 1.00 98.81 89 TRP A C 1
ATOM 693 O O . TRP A 1 89 ? 5.611 7.125 -2.236 1.00 98.81 89 TRP A O 1
ATOM 703 N N . LEU A 1 90 ? 4.811 8.474 -3.838 1.00 98.81 90 LEU A N 1
ATOM 704 C CA . LEU A 1 90 ? 5.642 9.620 -3.451 1.00 98.81 90 LEU A CA 1
ATOM 705 C C . LEU A 1 90 ? 5.261 10.151 -2.062 1.00 98.81 90 LEU A C 1
ATOM 707 O O . LEU A 1 90 ? 6.146 10.481 -1.274 1.00 98.81 90 LEU A O 1
ATOM 711 N N . GLY A 1 91 ? 3.965 10.176 -1.741 1.00 98.56 91 GLY A N 1
ATOM 712 C CA . GLY A 1 91 ? 3.484 10.491 -0.396 1.00 98.56 91 GLY A CA 1
ATOM 713 C C . GLY A 1 91 ? 3.971 9.489 0.649 1.00 98.56 91 GLY A C 1
ATOM 714 O O . GLY A 1 91 ? 4.456 9.890 1.701 1.00 98.56 91 GLY A O 1
ATOM 715 N N . VAL A 1 92 ? 3.919 8.196 0.329 1.00 98.25 92 VAL A N 1
ATOM 716 C CA . VAL A 1 92 ? 4.408 7.118 1.199 1.00 98.25 92 VAL A CA 1
ATOM 717 C C . VAL A 1 92 ? 5.922 7.213 1.447 1.00 98.25 92 VAL A C 1
ATOM 719 O O . VAL A 1 92 ? 6.366 6.970 2.569 1.00 98.25 92 VAL A O 1
ATOM 722 N N . LEU A 1 93 ? 6.722 7.590 0.441 1.00 98.38 93 LEU A N 1
ATOM 723 C CA . LEU A 1 93 ? 8.153 7.872 0.624 1.00 98.38 93 LEU A CA 1
ATOM 724 C C . LEU A 1 93 ? 8.383 9.068 1.552 1.00 98.38 93 LEU A C 1
ATOM 726 O O . LEU A 1 93 ? 9.188 8.969 2.477 1.00 98.38 93 LEU A O 1
ATOM 730 N N . ALA A 1 94 ? 7.660 10.167 1.324 1.00 98.50 94 ALA A N 1
ATOM 731 C CA . ALA A 1 94 ? 7.760 11.357 2.162 1.00 98.50 94 ALA A CA 1
ATOM 732 C C . ALA A 1 94 ? 7.436 11.042 3.631 1.00 98.50 94 ALA A C 1
ATOM 734 O O . ALA A 1 94 ? 8.165 11.452 4.527 1.00 98.50 94 ALA A O 1
ATOM 735 N N . ASP A 1 95 ? 6.388 10.256 3.873 1.00 97.44 95 ASP A N 1
ATOM 736 C CA . ASP A 1 95 ? 5.932 9.892 5.217 1.00 97.44 95 ASP A CA 1
ATOM 737 C C . ASP A 1 95 ? 6.920 8.951 5.919 1.00 97.44 95 ASP A C 1
ATOM 739 O O . ASP A 1 95 ? 7.442 9.252 6.991 1.00 97.44 95 ASP A O 1
ATOM 743 N N . ASN A 1 96 ? 7.219 7.816 5.283 1.00 96.94 96 ASN A N 1
ATOM 744 C CA . ASN A 1 96 ? 7.863 6.688 5.954 1.00 96.94 96 ASN A CA 1
ATOM 745 C C . ASN A 1 96 ? 9.390 6.686 5.836 1.00 96.94 96 ASN A C 1
ATOM 747 O O . ASN A 1 96 ? 10.044 5.944 6.565 1.00 96.94 96 ASN A O 1
ATOM 751 N N . VAL A 1 97 ? 9.958 7.458 4.904 1.00 97.19 97 VAL A N 1
ATOM 752 C CA . VAL A 1 97 ? 11.411 7.498 4.668 1.00 97.19 97 VAL A CA 1
ATOM 753 C C . VAL A 1 97 ? 11.980 8.886 4.932 1.00 97.19 97 VAL A C 1
ATOM 755 O O . VAL A 1 97 ? 12.979 8.998 5.637 1.00 97.19 97 VAL A O 1
ATOM 758 N N . ASP A 1 98 ? 11.349 9.940 4.409 1.00 96.94 98 ASP A N 1
ATOM 759 C CA . ASP A 1 98 ? 11.871 11.305 4.570 1.00 96.94 98 ASP A CA 1
ATOM 760 C C . ASP A 1 98 ? 11.477 11.948 5.911 1.00 96.94 98 ASP A C 1
ATOM 762 O O . ASP A 1 98 ? 12.111 12.915 6.336 1.00 96.94 98 ASP A O 1
ATOM 766 N N . GLY A 1 99 ? 10.431 11.443 6.577 1.00 96.44 99 GLY A N 1
ATOM 767 C CA . GLY A 1 99 ? 9.874 12.068 7.778 1.00 96.44 99 GLY A CA 1
ATOM 768 C C . GLY A 1 99 ? 9.198 13.416 7.497 1.00 96.44 99 GLY A C 1
ATOM 769 O O . GLY A 1 99 ? 9.199 14.298 8.356 1.00 96.44 99 GLY A O 1
ATOM 770 N N . ASP A 1 100 ? 8.631 13.589 6.299 1.00 97.75 100 ASP A N 1
ATOM 771 C CA . ASP A 1 100 ? 7.915 14.786 5.850 1.00 97.75 100 ASP A CA 1
ATOM 772 C C . ASP A 1 100 ? 6.394 14.536 5.772 1.00 97.75 100 ASP A C 1
ATOM 774 O O . ASP A 1 100 ? 5.826 14.278 4.698 1.00 97.75 100 ASP A O 1
ATOM 778 N N . PRO A 1 101 ? 5.679 14.664 6.907 1.00 94.31 101 PRO A N 1
ATOM 779 C CA . PRO A 1 101 ? 4.236 14.490 6.928 1.00 94.31 101 PRO A CA 1
ATOM 780 C C . PRO A 1 101 ? 3.508 15.592 6.141 1.00 94.31 101 PRO A C 1
ATOM 782 O O . PRO A 1 101 ? 2.368 15.387 5.720 1.00 94.31 101 PRO A O 1
ATOM 785 N N . GLY A 1 102 ? 4.094 16.772 5.925 1.00 95.56 102 GLY A N 1
ATOM 786 C CA . GLY A 1 102 ? 3.443 17.853 5.175 1.00 95.56 102 GLY A CA 1
ATOM 787 C C . GLY A 1 102 ? 3.238 17.462 3.712 1.00 95.56 102 GLY A C 1
ATOM 788 O O . GLY A 1 102 ? 2.104 17.437 3.212 1.00 95.56 102 GLY A O 1
ATOM 789 N N . THR A 1 103 ? 4.332 17.062 3.066 1.00 97.50 103 THR A N 1
ATOM 790 C CA . THR A 1 103 ? 4.327 16.573 1.682 1.00 97.50 103 THR A CA 1
ATOM 791 C C . THR A 1 103 ? 3.472 15.318 1.541 1.00 97.50 103 THR A C 1
ATOM 793 O O . THR A 1 103 ? 2.618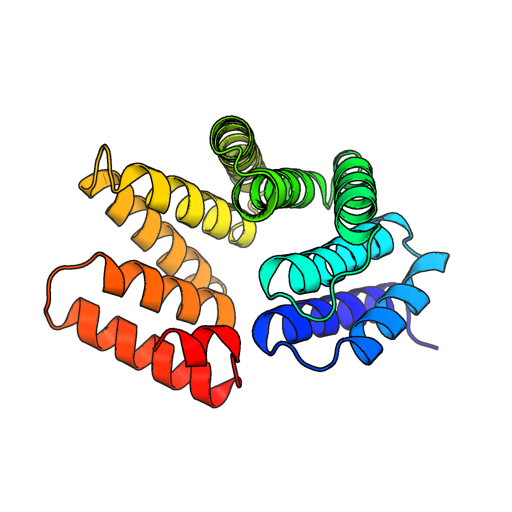 15.257 0.652 1.00 97.50 103 THR A O 1
ATOM 796 N N . ALA A 1 104 ? 3.602 14.362 2.467 1.00 98.00 104 ALA A N 1
ATOM 797 C CA . ALA A 1 104 ? 2.794 13.144 2.457 1.00 98.00 104 ALA A CA 1
ATOM 798 C C . ALA A 1 104 ? 1.284 13.435 2.463 1.00 98.00 104 ALA A C 1
ATOM 800 O O . ALA A 1 104 ? 0.515 12.820 1.729 1.00 98.00 104 ALA A O 1
ATOM 801 N N . GLY A 1 105 ? 0.848 14.419 3.256 1.00 96.62 105 GLY A N 1
ATOM 802 C CA . GLY A 1 105 ? -0.578 14.731 3.422 1.00 96.62 105 GLY A CA 1
ATOM 803 C C . GLY A 1 105 ? -1.193 15.296 2.159 1.00 96.62 105 GLY A C 1
ATOM 804 O O . GLY A 1 105 ? -2.283 14.886 1.758 1.00 96.62 105 GLY A O 1
ATOM 805 N N . THR A 1 106 ? -0.446 16.185 1.510 1.00 98.06 106 THR A N 1
ATOM 806 C CA . THR A 1 106 ? -0.826 16.764 0.222 1.00 98.06 106 THR A CA 1
ATOM 807 C C . THR A 1 106 ? -0.939 15.670 -0.840 1.00 98.06 106 THR A C 1
ATOM 809 O O . THR A 1 106 ? -1.948 15.592 -1.539 1.00 98.06 106 THR A O 1
ATOM 812 N N . ALA A 1 107 ? 0.043 14.767 -0.905 1.00 98.50 107 ALA A N 1
ATOM 813 C CA . ALA A 1 107 ? 0.045 13.658 -1.853 1.00 98.50 107 ALA A CA 1
ATOM 814 C C . ALA A 1 107 ? -1.128 12.683 -1.633 1.00 98.50 107 ALA A C 1
ATOM 816 O O . ALA A 1 107 ? -1.809 12.312 -2.588 1.00 98.50 107 ALA A O 1
ATOM 817 N N . TYR A 1 108 ? -1.433 12.307 -0.384 1.00 98.50 108 TYR A N 1
ATOM 818 C CA . TYR A 1 108 ? -2.566 11.420 -0.087 1.00 98.50 108 TYR A CA 1
ATOM 819 C C . TYR A 1 108 ? -3.915 12.033 -0.480 1.00 98.50 108 TYR A C 1
ATOM 821 O O . TYR A 1 108 ? -4.782 11.324 -0.995 1.00 98.50 108 TYR A O 1
ATOM 829 N N . GLN A 1 109 ? -4.098 13.340 -0.269 1.00 97.94 109 GLN A N 1
ATOM 830 C CA . GLN A 1 109 ? -5.309 14.047 -0.696 1.00 97.94 109 GLN A CA 1
ATOM 831 C C . GLN A 1 109 ? -5.439 14.056 -2.221 1.00 97.94 109 GLN A C 1
ATOM 833 O O . GLN A 1 109 ? -6.481 13.655 -2.742 1.00 97.94 109 GLN A O 1
ATOM 838 N N . GLN A 1 110 ? -4.370 14.423 -2.932 1.00 98.25 110 GLN A N 1
ATOM 839 C CA . GLN A 1 110 ? -4.339 14.438 -4.397 1.00 98.25 110 GLN A CA 1
ATOM 840 C C . GLN A 1 110 ? -4.633 13.055 -4.992 1.00 98.25 110 GLN A C 1
ATOM 842 O O . GLN A 1 110 ? -5.498 12.923 -5.861 1.00 98.25 110 GLN A O 1
ATOM 847 N N . ALA A 1 111 ? -3.978 12.008 -4.482 1.00 98.31 111 ALA A N 1
ATOM 848 C CA . ALA A 1 111 ? -4.207 10.639 -4.928 1.00 98.31 111 ALA A CA 1
ATOM 849 C C . ALA A 1 111 ? -5.654 10.185 -4.677 1.00 98.31 111 ALA A C 1
ATOM 851 O O . ALA A 1 111 ? -6.267 9.574 -5.549 1.00 98.31 111 ALA A O 1
ATOM 852 N N . MET A 1 112 ? -6.240 10.521 -3.521 1.00 97.12 112 MET A N 1
ATOM 853 C CA . MET A 1 112 ? -7.629 10.173 -3.200 1.00 97.12 112 MET A CA 1
ATOM 854 C C . MET A 1 112 ? -8.640 10.901 -4.100 1.00 97.12 112 MET A C 1
ATOM 856 O O . MET A 1 112 ? -9.633 10.306 -4.523 1.00 97.12 112 MET A O 1
ATOM 860 N N . GLU A 1 113 ? -8.416 12.180 -4.405 1.00 96.88 113 GLU A N 1
ATOM 861 C CA . GLU A 1 113 ? -9.257 12.926 -5.348 1.00 96.88 113 GLU A CA 1
ATOM 862 C C . GLU A 1 113 ? -9.210 12.318 -6.747 1.00 96.88 113 GLU A C 1
ATOM 864 O O . GLU A 1 113 ? -10.245 12.172 -7.402 1.00 96.88 113 GLU A O 1
ATOM 869 N N . GLN A 1 114 ? -8.017 11.939 -7.199 1.00 97.44 114 GLN A N 1
ATOM 870 C CA . GLN A 1 114 ? -7.838 11.287 -8.485 1.00 97.44 114 GLN A CA 1
ATOM 871 C C . GLN A 1 114 ? -8.493 9.903 -8.519 1.00 97.44 114 GLN A C 1
ATOM 873 O O . GLN A 1 114 ? -9.229 9.609 -9.461 1.00 97.44 114 GLN A O 1
ATOM 878 N N . ALA A 1 115 ? -8.304 9.099 -7.471 1.00 97.94 115 ALA A N 1
ATOM 879 C CA . ALA A 1 115 ? -8.921 7.786 -7.328 1.00 97.94 115 ALA A CA 1
ATOM 880 C C . ALA A 1 115 ? -10.442 7.857 -7.495 1.00 97.94 115 ALA A C 1
ATOM 882 O O . ALA A 1 115 ? -11.023 7.127 -8.293 1.00 97.94 115 ALA A O 1
ATOM 883 N N . ARG A 1 116 ? -11.088 8.821 -6.828 1.00 96.69 116 ARG A N 1
ATOM 884 C CA . ARG A 1 116 ? -12.536 9.047 -6.945 1.00 96.69 116 ARG A CA 1
ATOM 885 C C . ARG A 1 116 ? -12.967 9.449 -8.350 1.00 96.69 116 ARG A C 1
ATOM 887 O O . ARG A 1 116 ? -13.987 8.964 -8.823 1.00 96.69 116 ARG A O 1
ATOM 894 N N . LYS A 1 117 ? -12.204 10.320 -9.020 1.00 96.75 117 LYS A N 1
ATOM 895 C CA . LYS A 1 117 ? -12.494 10.734 -10.404 1.00 96.75 117 LYS A CA 1
ATOM 896 C C . LYS A 1 117 ? -12.399 9.565 -11.386 1.00 96.75 117 LYS A C 1
ATOM 898 O O . LYS A 1 117 ? -13.138 9.543 -12.362 1.00 96.75 117 LYS A O 1
ATOM 903 N N . GLN A 1 118 ? -11.496 8.621 -11.132 1.00 96.19 118 GLN A N 1
ATOM 904 C CA . GLN A 1 118 ? -11.232 7.477 -12.008 1.00 96.19 118 GLN A CA 1
ATOM 905 C C . GLN A 1 118 ? -12.003 6.208 -11.612 1.00 96.19 118 GLN A C 1
ATOM 907 O O . GLN A 1 118 ? -11.999 5.238 -12.361 1.00 96.19 118 GLN A O 1
ATOM 912 N N . GLY A 1 119 ? -12.668 6.201 -10.454 1.00 97.00 119 GLY A N 1
ATOM 913 C CA . GLY A 1 119 ? -13.311 5.004 -9.911 1.00 97.00 119 GLY A CA 1
ATOM 914 C C . GLY A 1 119 ? -12.327 3.965 -9.355 1.00 97.00 119 GLY A C 1
ATOM 915 O O . GLY A 1 119 ? -12.716 2.815 -9.149 1.00 97.00 119 GLY A O 1
ATOM 916 N N . ASP A 1 120 ? -11.074 4.345 -9.083 1.00 98.19 120 ASP A N 1
ATOM 917 C CA . ASP A 1 120 ? -10.076 3.459 -8.475 1.00 98.19 120 ASP A CA 1
ATOM 918 C C . ASP A 1 120 ? -10.363 3.285 -6.976 1.00 98.19 120 ASP A C 1
ATOM 920 O O . ASP A 1 120 ? -9.896 4.019 -6.101 1.00 98.19 120 ASP A O 1
ATOM 924 N N . THR A 1 121 ? -11.183 2.281 -6.684 1.00 98.38 121 THR A N 1
ATOM 925 C CA . THR A 1 121 ? -11.626 1.958 -5.325 1.00 98.38 121 THR A CA 1
ATOM 926 C C . THR A 1 121 ? -10.461 1.519 -4.434 1.00 98.38 121 THR A C 1
ATOM 928 O O . THR A 1 121 ? -10.463 1.787 -3.226 1.00 98.38 121 THR A O 1
ATOM 931 N N . LEU A 1 122 ? -9.446 0.862 -5.007 1.00 98.38 122 LEU A N 1
ATOM 932 C CA . LEU A 1 122 ? -8.313 0.370 -4.235 1.00 98.38 122 LEU A CA 1
ATOM 933 C C . LEU A 1 122 ? -7.433 1.539 -3.793 1.00 98.38 122 LEU A C 1
ATOM 935 O O . LEU A 1 122 ? -7.149 1.648 -2.597 1.00 98.38 122 LEU A O 1
ATOM 939 N N . LEU A 1 123 ? -7.081 2.448 -4.705 1.00 98.69 123 LEU A N 1
ATOM 940 C CA . LEU A 1 123 ? -6.318 3.655 -4.383 1.00 98.69 123 LEU A CA 1
ATOM 941 C C . LEU A 1 123 ? -7.070 4.549 -3.393 1.00 98.69 123 LEU A C 1
ATOM 943 O O . LEU A 1 123 ? -6.476 5.034 -2.425 1.00 98.69 123 LEU A O 1
ATOM 947 N N . GLU A 1 124 ? -8.390 4.709 -3.563 1.00 98.62 124 GLU A N 1
ATOM 948 C CA . GLU A 1 124 ? -9.203 5.450 -2.594 1.00 98.62 124 GLU A CA 1
ATOM 949 C C . GLU A 1 124 ? -9.072 4.839 -1.191 1.00 98.62 124 GLU A C 1
ATOM 951 O O . GLU A 1 124 ? -8.938 5.569 -0.205 1.00 98.62 124 GLU A O 1
ATOM 956 N N . SER A 1 125 ? -9.067 3.507 -1.083 1.00 98.69 125 SER A N 1
ATOM 957 C CA . SER A 1 125 ? -8.937 2.831 0.209 1.00 98.69 125 SER A CA 1
ATOM 958 C C . SER A 1 125 ? -7.597 3.115 0.897 1.00 98.69 125 SER A C 1
ATOM 960 O O . SER A 1 125 ? -7.548 3.221 2.126 1.00 98.69 125 SER A O 1
ATOM 962 N N . TYR A 1 126 ? -6.506 3.245 0.134 1.00 98.56 126 TYR A N 1
ATOM 963 C CA . TYR A 1 126 ? -5.193 3.609 0.663 1.00 98.56 126 TYR A CA 1
ATOM 964 C C . TYR A 1 126 ? -5.177 5.066 1.119 1.00 98.56 126 TYR A C 1
ATOM 966 O O . TYR A 1 126 ? -4.811 5.330 2.265 1.00 98.56 126 TYR A O 1
ATOM 974 N N . GLY A 1 127 ? -5.672 5.991 0.291 1.00 98.06 127 GLY A N 1
ATOM 975 C CA . GLY A 1 127 ? -5.814 7.397 0.676 1.00 98.06 127 GLY A CA 1
ATOM 976 C C . GLY A 1 127 ? -6.633 7.564 1.960 1.00 98.06 127 GLY A C 1
ATOM 977 O O . GLY A 1 127 ? -6.190 8.225 2.900 1.00 98.06 127 GLY A O 1
ATOM 978 N N . ALA A 1 128 ? -7.780 6.882 2.058 1.00 98.31 128 ALA A N 1
ATOM 979 C CA . ALA A 1 128 ? -8.627 6.897 3.250 1.00 98.31 128 ALA A CA 1
ATOM 980 C C . ALA A 1 128 ? -7.896 6.388 4.504 1.00 98.31 128 ALA A C 1
ATOM 982 O O . ALA A 1 128 ? -8.035 6.993 5.565 1.00 98.31 128 ALA A O 1
ATOM 983 N N . ARG A 1 129 ? -7.085 5.325 4.393 1.00 98.44 129 ARG A N 1
ATOM 984 C CA . ARG A 1 129 ? -6.290 4.805 5.519 1.00 98.44 129 ARG A CA 1
ATOM 985 C C . ARG A 1 129 ? -5.310 5.848 6.045 1.00 98.44 129 ARG A C 1
ATOM 987 O O . ARG A 1 129 ? -5.308 6.126 7.239 1.00 98.44 129 ARG A O 1
ATOM 994 N N . HIS A 1 130 ? -4.474 6.396 5.165 1.00 98.06 130 HIS A N 1
ATOM 995 C CA . HIS A 1 130 ? -3.397 7.301 5.569 1.00 98.06 130 HIS A CA 1
ATOM 996 C C . HIS A 1 130 ? -3.935 8.648 6.068 1.00 98.06 130 HIS A C 1
ATOM 998 O O . HIS A 1 130 ? -3.449 9.178 7.064 1.00 98.06 130 HIS A O 1
ATOM 1004 N N . ILE A 1 131 ? -4.988 9.177 5.437 1.00 97.31 131 ILE A N 1
ATOM 1005 C CA . ILE A 1 131 ? -5.673 10.381 5.925 1.00 97.31 131 ILE A CA 1
ATOM 1006 C C . ILE A 1 131 ? -6.336 10.106 7.281 1.00 97.31 131 ILE A C 1
ATOM 1008 O O . ILE A 1 131 ? -6.177 10.900 8.203 1.00 97.31 131 ILE A O 1
ATOM 1012 N N . GLY A 1 132 ? -7.031 8.972 7.424 1.00 97.88 132 GLY A N 1
ATOM 1013 C CA . GLY A 1 132 ? -7.682 8.580 8.673 1.00 97.88 132 GLY A CA 1
ATOM 1014 C C . GLY A 1 132 ? -6.707 8.471 9.840 1.00 97.88 132 GLY A C 1
ATOM 1015 O O . GLY A 1 132 ? -6.948 9.075 10.880 1.00 97.88 132 GLY A O 1
ATOM 1016 N N . ALA A 1 133 ? -5.574 7.791 9.641 1.00 96.25 133 ALA A N 1
ATOM 1017 C CA . ALA A 1 133 ? -4.535 7.642 10.661 1.00 96.25 133 ALA A CA 1
ATOM 1018 C C . ALA A 1 133 ? -4.041 8.996 11.198 1.00 96.25 133 ALA A C 1
ATOM 1020 O O . ALA A 1 133 ? -3.881 9.177 12.399 1.00 96.25 133 ALA A O 1
ATOM 1021 N N . ARG A 1 134 ? -3.877 9.988 10.321 1.00 93.88 134 ARG A N 1
ATOM 1022 C CA . ARG A 1 134 ? -3.432 11.335 10.709 1.00 93.88 134 ARG A CA 1
ATOM 1023 C C . ARG A 1 134 ? -4.501 12.159 11.412 1.00 93.88 134 ARG A C 1
ATOM 1025 O O . ARG A 1 134 ? -4.176 13.086 12.148 1.00 93.88 134 ARG A O 1
ATOM 1032 N N . LEU A 1 135 ? -5.770 11.860 11.153 1.00 96.88 135 LEU A N 1
ATOM 1033 C CA . LEU A 1 135 ? -6.883 12.523 11.819 1.00 96.88 135 LEU A CA 1
ATOM 1034 C C . LEU A 1 135 ? -7.079 12.014 13.246 1.00 96.88 135 LEU A C 1
ATOM 1036 O O . LEU A 1 135 ? -7.590 12.771 14.057 1.00 96.88 135 LEU A O 1
ATOM 1040 N N . LEU A 1 136 ? -6.603 10.813 13.597 1.00 96.94 136 LEU A N 1
ATOM 1041 C CA . LEU A 1 136 ? -6.789 10.229 14.934 1.00 96.94 136 LEU A CA 1
ATOM 1042 C C . LEU A 1 136 ? -6.357 11.143 16.093 1.00 96.94 136 LEU A C 1
ATOM 1044 O O . LEU A 1 136 ? -6.969 11.086 17.158 1.00 96.94 136 LEU A O 1
ATOM 1048 N N . GLU A 1 137 ? -5.339 11.984 15.891 1.00 92.56 137 GLU A N 1
ATOM 1049 C CA . GLU A 1 137 ? -4.827 12.918 16.905 1.00 92.56 137 GLU A CA 1
ATOM 1050 C C . GLU A 1 137 ? -5.625 14.228 17.011 1.00 92.56 137 GLU A C 1
ATOM 1052 O O . GLU A 1 137 ? -5.538 14.923 18.020 1.00 92.56 137 GLU A O 1
ATOM 1057 N N . ARG A 1 138 ? -6.373 14.603 15.967 1.00 95.12 138 ARG A N 1
ATOM 1058 C CA . ARG A 1 138 ? -7.024 15.924 15.844 1.00 95.12 138 ARG A CA 1
ATOM 1059 C C . ARG A 1 138 ? -8.545 15.842 15.843 1.00 95.12 138 ARG A C 1
ATOM 1061 O O . ARG A 1 138 ? -9.208 16.705 16.405 1.00 95.12 138 ARG A O 1
ATOM 1068 N N . ASP A 1 139 ? -9.069 14.815 15.194 1.00 97.62 139 ASP A N 1
ATOM 1069 C CA . ASP A 1 139 ? -10.480 14.497 15.044 1.00 97.62 139 ASP A CA 1
ATOM 1070 C C . ASP A 1 139 ? -10.616 12.970 14.972 1.00 97.62 139 ASP A C 1
ATOM 1072 O O . ASP A 1 139 ? -10.584 12.344 13.906 1.00 97.62 139 ASP A O 1
ATOM 1076 N N . ARG A 1 140 ? -10.684 12.350 16.154 1.00 97.75 140 ARG A N 1
ATOM 1077 C CA . ARG A 1 140 ? -10.673 10.891 16.284 1.00 97.75 140 ARG A CA 1
ATOM 1078 C C . ARG A 1 140 ? -11.886 10.238 15.627 1.00 97.75 140 ARG A C 1
ATOM 1080 O O . ARG A 1 140 ? -11.750 9.154 15.064 1.00 97.75 140 ARG A O 1
ATOM 1087 N N . GLU A 1 141 ? -13.051 10.875 15.698 1.00 98.25 141 GLU A N 1
ATOM 1088 C CA . GLU A 1 141 ? -14.287 10.343 15.122 1.00 98.25 141 GLU A CA 1
ATOM 1089 C C . GLU A 1 141 ? -14.195 10.279 13.594 1.00 98.25 141 GLU A C 1
ATOM 1091 O O . GLU A 1 141 ? -14.439 9.222 12.996 1.00 98.25 141 GLU A O 1
ATOM 1096 N N . GLU A 1 142 ? -13.755 11.366 12.957 1.00 98.31 142 GLU A N 1
ATOM 1097 C CA . GLU A 1 142 ? -13.529 11.375 11.513 1.00 98.31 142 GLU A CA 1
ATOM 1098 C C . GLU A 1 142 ? -12.389 10.418 11.126 1.00 98.31 142 GLU A C 1
ATOM 1100 O O . GLU A 1 142 ? -12.499 9.679 10.142 1.00 98.31 142 GLU A O 1
ATOM 1105 N N . GLY A 1 143 ? -11.318 10.350 11.925 1.00 98.50 143 GLY A N 1
ATOM 1106 C CA . GLY A 1 143 ? -10.230 9.389 11.736 1.00 98.50 143 GLY A CA 1
ATOM 1107 C C . GLY A 1 143 ? -10.728 7.941 11.684 1.00 98.50 143 GLY A C 1
ATOM 1108 O O . GLY A 1 143 ? -10.464 7.225 10.713 1.00 98.50 143 GLY A O 1
ATOM 1109 N N . ILE A 1 144 ? -11.532 7.526 12.668 1.00 98.69 144 ILE A N 1
ATOM 1110 C CA . ILE A 1 144 ? -12.153 6.193 12.708 1.00 98.69 144 ILE A CA 1
ATOM 1111 C C . ILE A 1 144 ? -13.085 5.983 11.508 1.00 98.69 144 ILE A C 1
ATOM 1113 O O . ILE A 1 144 ? -13.044 4.923 10.877 1.00 98.69 144 ILE A O 1
ATOM 1117 N N . THR A 1 145 ? -13.888 6.984 11.140 1.00 98.62 145 THR A N 1
ATOM 1118 C CA . THR A 1 145 ? -14.783 6.919 9.971 1.00 98.62 145 THR A CA 1
ATOM 1119 C C . THR A 1 145 ? -14.008 6.638 8.680 1.00 98.62 145 THR A C 1
ATOM 1121 O O . THR A 1 145 ? -14.409 5.801 7.863 1.00 98.62 145 THR A O 1
ATOM 1124 N N . ARG A 1 146 ? -12.842 7.267 8.503 1.00 98.44 146 ARG A N 1
ATOM 1125 C CA . ARG A 1 146 ? -11.960 7.029 7.351 1.00 98.44 146 ARG A CA 1
ATOM 1126 C C . ARG A 1 146 ? -11.320 5.642 7.374 1.00 98.44 146 ARG A C 1
ATOM 1128 O O . ARG A 1 146 ? -11.262 4.997 6.325 1.00 98.44 146 ARG A O 1
ATOM 1135 N N . LEU A 1 147 ? -10.902 5.150 8.541 1.00 98.81 147 LEU A N 1
ATOM 1136 C CA . LEU A 1 147 ? -10.377 3.787 8.685 1.00 98.81 147 LEU A CA 1
ATOM 1137 C C . LEU A 1 147 ? -11.444 2.728 8.365 1.00 98.81 147 LEU A C 1
ATOM 1139 O O . LEU A 1 147 ? -11.163 1.791 7.615 1.00 98.81 147 LEU A O 1
ATOM 1143 N N . ARG A 1 148 ? -12.689 2.918 8.826 1.00 98.75 148 ARG A N 1
ATOM 1144 C CA . ARG A 1 148 ? -13.837 2.073 8.446 1.00 98.75 148 ARG A CA 1
ATOM 1145 C C . ARG A 1 148 ? -14.073 2.088 6.941 1.00 98.75 148 ARG A C 1
ATOM 1147 O O . ARG A 1 148 ? -14.207 1.027 6.335 1.00 98.75 148 ARG A O 1
ATOM 1154 N N . ARG A 1 149 ? -14.057 3.269 6.309 1.00 98.50 149 ARG A N 1
ATOM 1155 C CA . ARG A 1 149 ? -14.169 3.379 4.844 1.00 98.50 149 ARG A CA 1
ATOM 1156 C C . ARG A 1 149 ? -13.064 2.585 4.146 1.00 98.50 149 ARG A C 1
ATOM 1158 O O . ARG A 1 149 ? -13.365 1.825 3.234 1.00 98.50 149 ARG A O 1
ATOM 1165 N N . SER A 1 150 ? -11.812 2.727 4.582 1.00 98.75 150 SER A N 1
ATOM 1166 C CA . SER A 1 150 ? -10.688 1.968 4.020 1.00 98.75 150 SER A CA 1
ATOM 1167 C C . SER A 1 150 ? -10.919 0.456 4.107 1.00 98.75 150 SER A C 1
ATOM 1169 O O . SER A 1 150 ? -10.797 -0.241 3.098 1.00 98.75 150 SER A O 1
ATOM 1171 N N . TYR A 1 151 ? -11.318 -0.039 5.284 1.00 98.81 151 TYR A N 1
ATOM 1172 C CA . TYR A 1 151 ? -11.637 -1.450 5.494 1.00 98.81 151 TYR A CA 1
ATOM 1173 C C . TYR A 1 151 ? -12.756 -1.933 4.557 1.00 98.81 151 TYR A C 1
ATOM 1175 O O . TYR A 1 151 ? -12.568 -2.917 3.842 1.00 98.81 151 TYR A O 1
ATOM 1183 N N . HIS A 1 152 ? -13.882 -1.216 4.490 1.00 98.56 152 HIS A N 1
ATOM 1184 C CA . HIS A 1 152 ? -15.023 -1.616 3.663 1.00 98.56 152 HIS A CA 1
ATOM 1185 C C . HIS A 1 152 ? -14.713 -1.632 2.163 1.00 98.56 152 HIS A C 1
ATOM 1187 O O . HIS A 1 152 ? -15.122 -2.566 1.478 1.00 98.56 152 HIS A O 1
ATOM 1193 N N . LEU A 1 153 ? -13.967 -0.646 1.650 1.00 98.62 153 LEU A N 1
ATOM 1194 C CA . LEU A 1 153 ? -13.580 -0.614 0.234 1.00 98.62 153 LEU A CA 1
ATOM 1195 C C . LEU A 1 153 ? -12.700 -1.821 -0.130 1.00 98.62 153 LEU A C 1
ATOM 1197 O O . LEU A 1 153 ? -12.916 -2.455 -1.158 1.00 98.62 153 LEU A O 1
ATOM 1201 N N . ARG A 1 154 ? -11.747 -2.191 0.735 1.00 98.62 154 ARG A N 1
ATOM 1202 C CA . ARG A 1 154 ? -10.863 -3.351 0.512 1.00 98.62 154 ARG A CA 1
ATOM 1203 C C . ARG A 1 154 ? -11.618 -4.673 0.592 1.00 98.62 154 ARG A C 1
ATOM 1205 O O . ARG A 1 154 ? -11.399 -5.545 -0.248 1.00 98.62 154 ARG A O 1
ATOM 1212 N N . ALA A 1 155 ? -12.535 -4.785 1.553 1.00 98.19 155 ALA A N 1
ATOM 1213 C CA . ALA A 1 155 ? -13.389 -5.955 1.702 1.00 98.19 155 ALA A CA 1
ATOM 1214 C C . ALA A 1 155 ? -14.299 -6.145 0.478 1.00 98.19 155 ALA A C 1
ATOM 1216 O O . ALA A 1 155 ? -14.397 -7.254 -0.039 1.00 98.19 155 ALA A O 1
ATOM 1217 N N . ALA A 1 156 ? -14.901 -5.064 -0.031 1.00 98.25 156 ALA A N 1
ATOM 1218 C CA . ALA A 1 156 ? -15.751 -5.102 -1.222 1.00 98.25 156 ALA A CA 1
ATOM 1219 C C . ALA A 1 156 ? -14.996 -5.546 -2.488 1.00 98.25 156 ALA A C 1
ATOM 1221 O O . ALA A 1 156 ? -15.580 -6.194 -3.352 1.00 98.25 156 ALA A O 1
ATOM 1222 N N . LEU A 1 157 ? -13.700 -5.233 -2.583 1.00 97.88 157 LEU A N 1
ATOM 1223 C CA . LEU A 1 157 ? -12.834 -5.661 -3.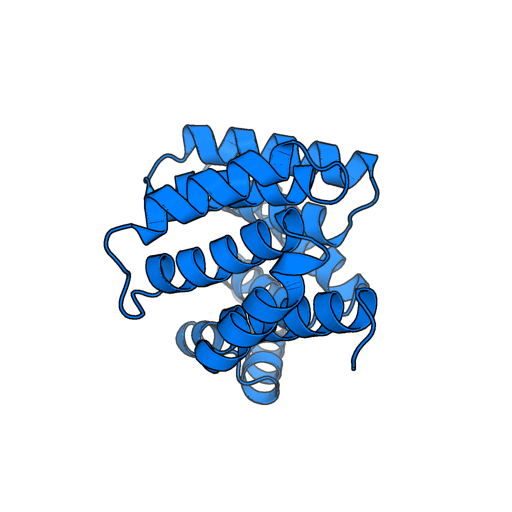686 1.00 97.88 157 LEU A CA 1
ATOM 1224 C C . LEU A 1 157 ? -12.315 -7.101 -3.549 1.00 97.88 157 LEU A C 1
ATOM 1226 O O . LEU A 1 157 ? -11.701 -7.613 -4.480 1.00 97.88 157 LEU A O 1
ATOM 1230 N N . GLY A 1 158 ? -12.481 -7.746 -2.390 1.00 97.25 158 GLY A N 1
ATOM 1231 C CA . GLY A 1 158 ? -11.826 -9.026 -2.111 1.00 97.25 158 GLY A CA 1
ATOM 1232 C C . GLY A 1 158 ? -10.298 -8.921 -1.997 1.00 97.25 158 GLY A C 1
ATOM 1233 O O . GLY A 1 158 ? -9.603 -9.926 -2.141 1.00 97.25 158 GLY A O 1
ATOM 1234 N N . ALA A 1 159 ? -9.754 -7.730 -1.718 1.00 96.88 159 ALA A N 1
ATOM 1235 C CA . ALA A 1 159 ? -8.319 -7.487 -1.561 1.00 96.88 159 ALA A CA 1
ATOM 1236 C C . ALA A 1 159 ? -7.839 -8.025 -0.199 1.00 96.88 159 ALA A C 1
ATOM 1238 O O . ALA A 1 159 ? -7.723 -7.281 0.780 1.00 96.88 159 ALA A O 1
ATOM 1239 N N . ARG A 1 160 ? -7.674 -9.351 -0.091 1.00 97.81 160 ARG A N 1
ATOM 1240 C CA . ARG A 1 160 ? -7.541 -10.056 1.199 1.00 97.81 160 ARG A CA 1
ATOM 1241 C C . ARG A 1 160 ? -6.357 -9.567 2.053 1.00 97.81 160 ARG A C 1
ATOM 1243 O O . ARG A 1 160 ? -6.612 -9.231 3.213 1.00 97.81 160 ARG A O 1
ATOM 1250 N N . PRO A 1 161 ? -5.113 -9.442 1.537 1.00 98.12 161 PRO A N 1
ATOM 1251 C CA . PRO A 1 161 ? -3.998 -8.918 2.332 1.00 98.12 161 PRO A CA 1
ATOM 1252 C C . PRO A 1 161 ? -4.247 -7.497 2.858 1.00 98.12 161 PRO A C 1
ATOM 1254 O O . PRO A 1 161 ? -4.084 -7.205 4.046 1.00 98.12 161 PRO A O 1
ATOM 1257 N N . GLN A 1 162 ? -4.741 -6.620 1.983 1.00 98.38 162 GLN A N 1
ATOM 1258 C CA . GLN A 1 162 ? -5.057 -5.228 2.283 1.00 98.38 162 GLN A CA 1
ATOM 1259 C C . GLN A 1 162 ? -6.169 -5.125 3.333 1.00 98.38 162 GLN A C 1
ATOM 1261 O O . GLN A 1 162 ? -6.107 -4.258 4.212 1.00 98.38 162 GLN A O 1
ATOM 1266 N N . THR A 1 163 ? -7.182 -5.989 3.238 1.00 98.69 163 THR A N 1
ATOM 1267 C CA . THR A 1 163 ? -8.317 -6.059 4.167 1.00 98.69 163 THR A CA 1
ATOM 1268 C C . THR A 1 163 ? -7.857 -6.494 5.551 1.00 98.69 163 THR A C 1
ATOM 1270 O O . THR A 1 163 ? -8.232 -5.853 6.528 1.00 98.69 163 THR A O 1
ATOM 1273 N N . ALA A 1 164 ? -6.990 -7.506 5.649 1.00 98.69 164 ALA A N 1
ATOM 1274 C CA . ALA A 1 164 ? -6.424 -7.952 6.922 1.00 98.69 164 ALA A CA 1
ATOM 1275 C C . ALA A 1 164 ? -5.622 -6.836 7.612 1.00 98.69 164 ALA A C 1
ATOM 1277 O O . ALA A 1 164 ? -5.834 -6.550 8.790 1.00 98.69 164 ALA A O 1
ATOM 1278 N N . ALA A 1 165 ? -4.767 -6.134 6.863 1.00 98.44 165 ALA A N 1
ATOM 1279 C CA . ALA A 1 165 ? -4.021 -4.993 7.392 1.00 98.44 165 ALA A CA 1
ATOM 1280 C C . ALA A 1 165 ? -4.932 -3.831 7.834 1.00 98.44 165 ALA A C 1
ATOM 1282 O O . ALA A 1 165 ? -4.669 -3.187 8.853 1.00 98.44 165 ALA A O 1
ATOM 1283 N N . ALA A 1 166 ? -6.002 -3.554 7.078 1.00 98.62 166 ALA A N 1
ATOM 1284 C CA . ALA A 1 166 ? -6.984 -2.531 7.437 1.00 98.62 166 ALA A CA 1
ATOM 1285 C C . ALA A 1 166 ? -7.796 -2.924 8.679 1.00 98.62 166 ALA A C 1
ATOM 1287 O O . ALA A 1 166 ? -8.025 -2.072 9.532 1.00 98.62 166 ALA A O 1
ATOM 1288 N N . ALA A 1 167 ? -8.174 -4.199 8.806 1.00 98.69 167 ALA A N 1
ATOM 1289 C CA . ALA A 1 167 ? -8.878 -4.726 9.969 1.00 98.69 167 ALA A CA 1
ATOM 1290 C C . ALA A 1 167 ? -8.041 -4.574 11.242 1.00 98.69 167 ALA A C 1
ATOM 1292 O O . ALA A 1 167 ? -8.533 -4.021 12.221 1.00 98.69 167 ALA A O 1
ATOM 1293 N N . LEU A 1 168 ? -6.761 -4.970 11.204 1.00 98.62 168 LEU A N 1
ATOM 1294 C CA . LEU A 1 168 ? -5.864 -4.812 12.352 1.00 98.62 168 LEU A CA 1
ATOM 1295 C C . LEU A 1 168 ? -5.673 -3.336 12.726 1.00 98.62 168 LEU A C 1
ATOM 1297 O O . LEU A 1 168 ? -5.748 -2.986 13.901 1.00 98.62 168 LEU A O 1
ATOM 1301 N N . THR A 1 169 ? -5.480 -2.468 11.725 1.00 98.31 169 THR A N 1
ATOM 1302 C CA . THR A 1 169 ? -5.331 -1.020 11.948 1.00 98.31 169 THR A CA 1
ATOM 1303 C C . THR A 1 169 ? -6.587 -0.434 12.599 1.00 98.31 169 THR A C 1
ATOM 1305 O O . THR A 1 169 ? -6.487 0.267 13.597 1.00 98.31 169 THR A O 1
ATOM 1308 N N . LEU A 1 170 ? -7.780 -0.743 12.077 1.00 98.69 170 LEU A N 1
ATOM 1309 C CA . LEU A 1 170 ? -9.039 -0.260 12.645 1.00 98.69 170 LEU A CA 1
ATOM 1310 C C . LEU A 1 170 ? -9.257 -0.799 14.066 1.00 98.69 170 LEU A C 1
ATOM 1312 O O . LEU A 1 170 ? -9.622 -0.037 14.955 1.00 98.69 170 LEU A O 1
ATOM 1316 N N . ALA A 1 171 ? -8.992 -2.084 14.303 1.00 98.62 171 ALA A N 1
ATOM 1317 C CA . ALA A 1 171 ? -9.148 -2.696 15.619 1.00 98.62 171 ALA A CA 1
ATOM 1318 C C . ALA A 1 171 ? -8.226 -2.092 16.688 1.00 98.62 171 ALA A C 1
ATOM 1320 O O . ALA A 1 171 ? -8.591 -2.074 17.862 1.00 98.62 171 ALA A O 1
ATOM 1321 N N . GLY A 1 172 ? -7.038 -1.616 16.302 1.00 98.06 172 GLY A N 1
ATOM 1322 C CA . GLY A 1 172 ? -6.127 -0.900 17.199 1.00 98.06 172 GLY A CA 1
ATOM 1323 C C . GLY A 1 172 ? -6.703 0.424 17.709 1.00 98.06 172 GLY A C 1
ATOM 1324 O O . GLY A 1 172 ? -6.394 0.837 18.822 1.00 98.06 172 GLY A O 1
ATOM 1325 N N . GLU A 1 173 ? -7.596 1.045 16.937 1.00 98.19 173 GLU A N 1
ATOM 1326 C CA . GLU A 1 173 ? -8.174 2.354 17.254 1.00 98.19 173 GLU A CA 1
ATOM 1327 C C . GLU A 1 173 ? -9.568 2.290 17.890 1.00 98.19 173 GLU A C 1
ATOM 1329 O O . GLU A 1 173 ? -10.072 3.300 18.395 1.00 98.19 173 GLU A O 1
ATOM 1334 N N . LEU A 1 174 ? -10.206 1.120 17.889 1.00 98.19 174 LEU A N 1
ATOM 1335 C CA . LEU A 1 174 ? -11.503 0.919 18.525 1.00 98.19 174 LEU A CA 1
ATOM 1336 C C . LEU A 1 174 ? -11.353 0.602 20.024 1.00 98.19 174 LEU A C 1
ATOM 1338 O O . LEU A 1 174 ? -10.396 -0.066 20.426 1.00 98.19 174 LEU A O 1
ATOM 1342 N N . PRO A 1 175 ? -12.318 1.018 20.868 1.00 97.25 175 PRO A N 1
ATOM 1343 C CA . PRO A 1 175 ? -12.409 0.530 22.240 1.00 97.25 175 PRO A CA 1
ATOM 1344 C C . PRO A 1 175 ? -12.498 -1.007 22.293 1.00 97.25 175 PRO A C 1
ATOM 1346 O O . PRO A 1 175 ? -13.015 -1.619 21.352 1.00 97.25 175 PRO A O 1
ATOM 1349 N N . PRO A 1 176 ? -12.058 -1.648 23.392 1.00 97.50 176 PRO A N 1
ATOM 1350 C CA . PRO A 1 176 ? -12.245 -3.084 23.584 1.00 97.50 176 PRO A CA 1
ATOM 1351 C C . PRO A 1 176 ? -13.717 -3.499 23.444 1.00 97.50 176 PRO A C 1
ATOM 1353 O O . PRO A 1 176 ? -14.608 -2.836 23.976 1.00 97.50 176 PRO A O 1
ATOM 1356 N N . GLY A 1 177 ? -13.967 -4.606 22.745 1.00 98.06 177 GLY A N 1
ATOM 1357 C CA . GLY A 1 177 ? -15.310 -5.121 22.498 1.00 98.06 177 GLY A CA 1
ATOM 1358 C C . GLY A 1 177 ? -15.383 -6.018 21.264 1.00 98.06 177 GLY A C 1
ATOM 1359 O O . GLY A 1 177 ? -14.413 -6.156 20.518 1.00 98.06 177 GLY A O 1
ATOM 1360 N N . ALA A 1 178 ? -16.571 -6.582 21.030 1.00 98.25 178 ALA A N 1
ATOM 1361 C CA . ALA A 1 178 ? -16.797 -7.617 20.020 1.00 98.25 178 ALA A CA 1
ATOM 1362 C C . ALA A 1 178 ? -16.311 -7.234 18.613 1.00 98.25 178 ALA A C 1
ATOM 1364 O O . ALA A 1 178 ? -15.743 -8.068 17.918 1.00 98.25 178 ALA A O 1
ATOM 1365 N N . GLU A 1 179 ? -16.495 -5.977 18.200 1.00 97.94 179 GLU A N 1
ATOM 1366 C CA . GLU A 1 179 ? -16.034 -5.520 16.886 1.00 97.94 179 GLU A CA 1
ATOM 1367 C C . GLU A 1 179 ? -14.504 -5.546 16.768 1.00 97.94 179 GLU A C 1
ATOM 1369 O O . GLU A 1 179 ? -13.966 -6.089 15.803 1.00 97.94 179 GLU A O 1
ATOM 1374 N N . ALA A 1 180 ? -13.793 -4.982 17.749 1.00 98.56 180 ALA A N 1
ATOM 1375 C CA . ALA A 1 180 ? -12.335 -4.957 17.739 1.00 98.56 180 ALA A CA 1
ATOM 1376 C C . ALA A 1 180 ? -11.760 -6.383 17.779 1.00 98.56 180 ALA A C 1
ATOM 1378 O O . ALA A 1 180 ? -10.796 -6.679 17.074 1.00 98.56 180 ALA A O 1
ATOM 1379 N N . ASP A 1 181 ? -12.379 -7.280 18.549 1.00 98.56 181 ASP A N 1
ATOM 1380 C CA . ASP A 1 181 ? -11.945 -8.674 18.670 1.00 98.56 181 ASP A CA 1
ATOM 1381 C C . ASP A 1 181 ? -12.157 -9.454 17.366 1.00 98.56 181 ASP A C 1
ATOM 1383 O O . ASP A 1 181 ? -11.234 -10.116 16.892 1.00 98.56 181 ASP A O 1
ATOM 1387 N N . GLN A 1 182 ? -13.317 -9.296 16.720 1.00 98.50 182 GLN A N 1
ATOM 1388 C CA . GLN A 1 182 ? -13.600 -9.910 15.418 1.00 98.50 182 GLN A CA 1
ATOM 1389 C C . GLN A 1 182 ? -12.644 -9.421 14.325 1.00 98.50 182 GLN A C 1
ATOM 1391 O O . GLN A 1 182 ? -12.165 -10.216 13.515 1.00 98.50 182 GLN A O 1
ATOM 1396 N N . LEU A 1 183 ? -12.331 -8.122 14.296 1.00 98.69 183 LEU A N 1
ATOM 1397 C CA . LEU A 1 183 ? -11.381 -7.562 13.334 1.00 98.69 183 LEU A CA 1
ATOM 1398 C C . LEU A 1 183 ? -9.961 -8.109 13.548 1.00 98.69 183 LEU A C 1
ATOM 1400 O O . LEU A 1 183 ? -9.293 -8.450 12.568 1.00 98.69 183 LEU A O 1
ATOM 1404 N N . ARG A 1 184 ? -9.507 -8.239 14.805 1.00 98.75 184 ARG A N 1
ATOM 1405 C CA . ARG A 1 184 ? -8.206 -8.856 15.130 1.00 98.75 184 ARG A CA 1
ATOM 1406 C C . ARG A 1 184 ? -8.169 -10.324 14.729 1.00 98.75 184 ARG A C 1
ATOM 1408 O O . ARG A 1 184 ? -7.199 -10.754 14.109 1.00 98.75 184 ARG A O 1
ATOM 1415 N N . GLU A 1 185 ? -9.218 -11.081 15.036 1.00 98.50 185 GLU A N 1
ATOM 1416 C CA . GLU A 1 185 ? -9.314 -12.493 14.667 1.00 98.50 185 GLU A CA 1
ATOM 1417 C C . GLU A 1 185 ? -9.274 -12.678 13.143 1.00 98.50 185 GLU A C 1
ATOM 1419 O O . GLU A 1 185 ? -8.464 -13.459 12.635 1.00 98.50 185 GLU A O 1
ATOM 1424 N N . ALA A 1 186 ? -10.075 -11.909 12.401 1.00 98.19 186 ALA A N 1
ATOM 1425 C CA . ALA A 1 186 ? -10.106 -11.955 10.942 1.00 98.19 186 ALA A CA 1
ATOM 1426 C C . ALA A 1 186 ? -8.751 -11.579 10.318 1.00 98.19 186 ALA A C 1
ATOM 1428 O O . ALA A 1 186 ? -8.287 -12.244 9.381 1.00 98.19 186 ALA A O 1
ATOM 1429 N N . ALA A 1 187 ? -8.091 -10.543 10.853 1.00 98.69 187 ALA A N 1
ATOM 1430 C CA . ALA A 1 187 ? -6.746 -10.161 10.439 1.00 98.69 187 ALA A CA 1
ATOM 1431 C C . ALA A 1 187 ? -5.747 -11.298 10.691 1.00 98.69 187 ALA A C 1
ATOM 1433 O O . ALA A 1 187 ? -4.986 -11.650 9.792 1.00 98.69 187 ALA A O 1
ATOM 1434 N N . ALA A 1 188 ? -5.791 -11.916 11.874 1.00 98.62 188 ALA A N 1
ATOM 1435 C CA . ALA A 1 188 ? -4.872 -12.975 12.269 1.00 98.62 188 ALA A CA 1
ATOM 1436 C C . ALA A 1 188 ? -5.040 -14.261 11.450 1.00 98.62 188 ALA A C 1
ATOM 1438 O O . ALA A 1 188 ? -4.049 -14.871 11.045 1.00 98.62 188 ALA A O 1
ATOM 1439 N N . LEU A 1 189 ? -6.282 -14.671 11.176 1.00 98.44 189 LEU A N 1
ATOM 1440 C CA . LEU A 1 189 ? -6.572 -15.822 10.318 1.00 98.44 189 LEU A CA 1
ATOM 1441 C C . LEU A 1 189 ? -6.047 -15.594 8.899 1.00 98.44 189 LEU A C 1
ATOM 1443 O O . LEU A 1 189 ? -5.313 -16.432 8.379 1.00 98.44 189 LEU A O 1
ATOM 1447 N N . THR A 1 190 ? -6.343 -14.430 8.315 1.00 98.44 190 THR A N 1
ATOM 1448 C CA . THR A 1 190 ? -5.892 -14.087 6.959 1.00 98.44 190 THR A CA 1
ATOM 1449 C C . THR A 1 190 ? -4.369 -13.960 6.882 1.00 98.44 190 THR A C 1
ATOM 1451 O O . THR A 1 190 ? -3.761 -14.435 5.926 1.00 98.44 190 THR A O 1
ATOM 1454 N N . ALA A 1 191 ? -3.736 -13.359 7.895 1.00 98.50 191 ALA A N 1
ATOM 1455 C CA . ALA A 1 191 ? -2.284 -13.219 7.962 1.00 98.50 191 ALA A CA 1
ATOM 1456 C C . ALA A 1 191 ? -1.572 -14.574 7.985 1.00 98.50 191 ALA A C 1
ATOM 1458 O O . ALA A 1 191 ? -0.567 -14.740 7.298 1.00 98.50 191 ALA A O 1
ATOM 1459 N N . ARG A 1 192 ? -2.105 -15.546 8.738 1.00 98.56 192 ARG A N 1
ATOM 1460 C CA . ARG A 1 192 ? -1.567 -16.913 8.778 1.00 98.56 192 ARG A CA 1
ATOM 1461 C C . ARG A 1 192 ? -1.795 -17.659 7.470 1.00 98.56 192 ARG A C 1
ATOM 1463 O O . ARG A 1 192 ? -0.864 -18.275 6.973 1.00 98.56 192 ARG A O 1
ATOM 1470 N N .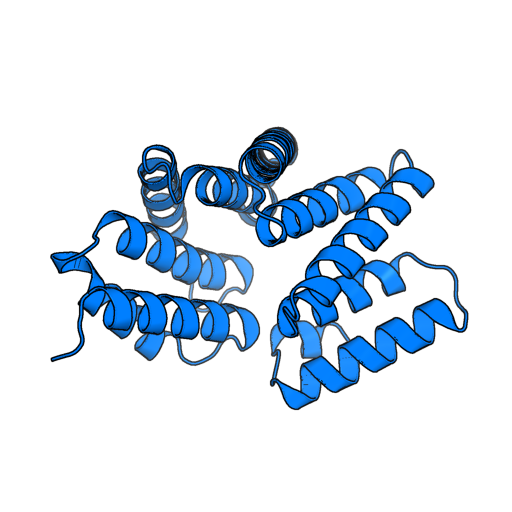 GLU A 1 193 ? -3.002 -17.591 6.912 1.00 98.19 193 GLU A N 1
ATOM 1471 C CA . GLU A 1 193 ? -3.342 -18.292 5.668 1.00 98.19 193 GLU A CA 1
ATOM 1472 C C . GLU A 1 193 ? -2.497 -17.816 4.480 1.00 98.19 193 GLU A C 1
ATOM 1474 O O . GLU A 1 193 ? -2.052 -18.627 3.673 1.00 98.19 193 GLU A O 1
ATOM 1479 N N . LEU A 1 194 ? -2.272 -16.504 4.374 1.00 97.62 194 LEU A N 1
ATOM 1480 C CA . LEU A 1 194 ? -1.556 -15.896 3.250 1.00 97.62 194 LEU A CA 1
ATOM 1481 C C . LEU A 1 194 ? -0.068 -15.646 3.534 1.00 97.62 194 LEU A C 1
ATOM 1483 O O . LEU A 1 194 ? 0.629 -15.103 2.676 1.00 97.62 194 LEU A O 1
ATOM 1487 N N . GLU A 1 195 ? 0.415 -16.039 4.716 1.00 98.00 195 GLU A N 1
ATOM 1488 C CA . GLU A 1 195 ? 1.799 -15.845 5.166 1.00 98.00 195 GLU A CA 1
ATOM 1489 C C . GLU A 1 195 ? 2.237 -14.367 5.093 1.00 98.00 195 GLU A C 1
ATOM 1491 O O . GLU A 1 195 ? 3.316 -14.035 4.608 1.00 98.00 195 GLU A O 1
ATOM 1496 N N . LEU A 1 196 ? 1.379 -13.452 5.559 1.00 98.19 196 LEU A N 1
ATOM 1497 C CA . LEU A 1 196 ? 1.614 -12.002 5.513 1.00 98.19 196 LEU A CA 1
ATOM 1498 C C . LEU A 1 196 ? 2.670 -11.599 6.555 1.00 98.19 196 LEU A C 1
ATOM 1500 O O . LEU A 1 196 ? 2.333 -11.141 7.646 1.00 98.19 196 LEU A O 1
ATOM 1504 N N . THR A 1 197 ? 3.948 -11.7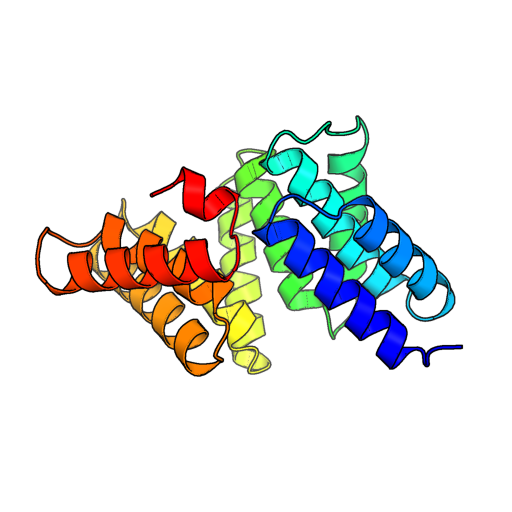99 6.238 1.00 97.31 197 THR A N 1
ATOM 1505 C CA . THR A 1 197 ? 5.087 -11.736 7.168 1.00 97.31 197 THR A CA 1
ATOM 1506 C C . THR A 1 197 ? 5.103 -10.510 8.067 1.00 97.31 197 THR A C 1
ATOM 1508 O O . THR A 1 197 ? 5.258 -10.651 9.279 1.00 97.31 197 THR A O 1
ATOM 1511 N N . TRP A 1 198 ? 4.955 -9.302 7.523 1.00 92.38 198 TRP A N 1
ATOM 1512 C CA . TRP A 1 198 ? 5.001 -8.111 8.374 1.00 92.38 198 TRP A CA 1
ATOM 1513 C C . TRP A 1 198 ? 3.727 -7.929 9.200 1.00 92.38 198 TRP A C 1
ATOM 1515 O O . TRP A 1 198 ? 3.800 -7.388 10.299 1.00 92.38 198 TRP A O 1
ATOM 1525 N N . LEU A 1 199 ? 2.576 -8.413 8.723 1.00 96.31 199 LEU A N 1
ATOM 1526 C CA . LEU A 1 199 ? 1.334 -8.359 9.490 1.00 96.31 199 LEU A CA 1
ATOM 1527 C C . LEU A 1 199 ? 1.362 -9.371 10.639 1.00 96.31 199 LEU A C 1
ATOM 1529 O O . LEU A 1 199 ? 0.953 -9.037 11.741 1.00 96.31 199 LEU A O 1
ATOM 1533 N N . LEU A 1 200 ? 1.922 -10.564 10.413 1.00 97.56 200 LEU A N 1
ATOM 1534 C CA . LEU A 1 200 ? 2.153 -11.570 11.453 1.00 97.56 200 LEU A CA 1
ATOM 1535 C C . LEU A 1 200 ? 3.043 -11.052 12.591 1.00 97.56 200 LEU A C 1
ATOM 1537 O O . LEU A 1 200 ? 2.856 -11.464 13.728 1.00 97.56 200 LEU A O 1
ATOM 1541 N N . ARG A 1 201 ? 3.986 -10.146 12.301 1.00 94.31 201 ARG A N 1
ATOM 1542 C CA . ARG A 1 201 ? 4.834 -9.493 13.317 1.00 94.31 201 ARG A CA 1
ATOM 1543 C C . ARG A 1 201 ? 4.102 -8.420 14.130 1.00 94.31 201 ARG A C 1
ATOM 1545 O O . ARG A 1 201 ? 4.618 -8.013 15.163 1.00 94.31 201 ARG A O 1
ATOM 1552 N N . ALA A 1 202 ? 2.970 -7.925 13.632 1.00 91.94 202 ALA A N 1
ATOM 1553 C CA . ALA A 1 202 ? 2.188 -6.854 14.249 1.00 91.94 202 ALA A CA 1
ATOM 1554 C C . ALA A 1 202 ? 0.985 -7.365 15.065 1.00 91.94 202 ALA A C 1
ATOM 1556 O O . ALA A 1 202 ? 0.287 -6.553 15.673 1.00 91.94 202 ALA A O 1
ATOM 1557 N N . LEU A 1 203 ? 0.722 -8.676 15.034 1.00 90.19 203 LEU A N 1
ATOM 1558 C CA . LEU A 1 203 ? -0.274 -9.365 15.863 1.00 90.19 203 LEU A CA 1
ATOM 1559 C C . LEU A 1 203 ? 0.302 -9.683 17.244 1.00 90.19 203 LEU A C 1
ATOM 1561 O O . LEU A 1 203 ? -0.485 -9.600 18.211 1.00 90.19 203 LEU A O 1
#

Sequence (203 aa):
MLSADALAERAEILVDRHWWRLDGEAAAEEAVGALVPSDPVLAGFLRAQVRYTRLLFGLDPRADDLRRAREDFTAATADARLSGWAVFWLGVLADNVDGDPGTAGTAYQQAMEQARKQGDTLLESYGARHIGARLLERDREEGITRLRRSYHLRAALGARPQTAAAALTLAGELPPGAEADQLREAAALTARELELTWLLRAL